Protein AF-A0A0F9B0Y2-F1 (afdb_monomer)

Mean predicted aligned error: 13.32 Å

Foldseek 3Di:
DLQWDKDFPFFDDPRDFAPDDDDDDNDAQDWDDGPGTIIGTHHFPEEAEPDPPGFHFPDKWFDDDLDFQQKEKEWADPPDPDDIEIAIGGNPVQVVDDHDYDYDYDDDDDNVRRNVVRVVVNVQSVLASQRIWTKTFDDPPDDAQGWYWYQYPVVRDIDTAGFQDWDWDDDVVDTIIITIGGHHPDDPVPVVPPPDDPPVVVVPDDPVVVVVSVVVVVVVVVPD

pLDDT: mean 75.12, std 16.14, range [34.47, 92.44]

Sequence (224 aa):
NNNFTYKATAVAGDQKSGASEPTFPTVAGNTVVDDQVTWTAVAPEYEYSLASGEHTFFSKVNKKRVVMPNYVTIRTDPNADGTQYIGVAEDTDFSNLLHKRYMDYAVITSQEEADYLARAVLQNFKRFSSPGGGVVPMHPAQEVHDWVKITDARQDDIRLGSVGQIRRRWKAGSWKMEIGFGASQVNPYWTYALLAPPASLLAPLSPRVRAQVEAEEELFRGIR

Nearest PDB structures (foldseek):
  6j0m-assembly1_C  TM=6.009E-01  e=3.796E-05  Photorhabdus asymbiotica
  7aef-assembly1_q  TM=5.471E-01  e=5.329E-05  Algoriphagus machipongonensis
  7b5h-assembly1_AJ  TM=5.356E-01  e=8.866E-05  Nostoc sp. PCC 7120 = FACHB-418
  6rbk-assembly1_C  TM=6.169E-01  e=7.732E-03  Serratia entomophila
  8v3w-assembly1_b  TM=5.061E-01  e=1.524E-02  Clostridioides difficile

Organism: NCBI:txid412755

Solvent-accessible surface area (backbone atoms only — not comparable to full-atom values): 13139 Å² total; per-residue (Å²): 134,80,79,55,51,73,42,79,76,46,71,41,92,91,62,42,68,47,98,60,89,63,84,73,59,83,46,67,72,38,67,38,73,26,75,34,29,30,34,30,25,36,63,53,82,42,71,34,25,75,54,90,95,50,54,46,60,82,45,78,45,83,39,83,65,85,88,52,64,38,30,27,38,27,29,38,50,90,85,57,91,72,88,82,34,71,7,65,29,70,46,71,96,48,65,91,48,85,78,35,74,42,75,53,70,44,95,67,91,43,56,68,57,21,34,49,50,11,43,49,55,42,51,48,49,59,38,58,51,33,57,25,35,34,35,28,56,69,59,90,87,71,56,73,62,44,39,36,35,39,43,39,77,91,72,78,45,76,48,76,40,37,25,17,41,78,47,81,46,80,52,95,98,42,62,35,23,37,40,32,22,25,58,42,96,68,68,70,88,64,61,76,72,74,67,76,70,62,83,84,66,59,78,80,55,55,74,69,61,52,57,52,52,54,54,50,51,53,56,59,66,68,72,116

Secondary structure (DSSP, 8-state):
--S-EEEEEEE-TT----SS-----SSTT-EEEETTEEEEEE--SEEEESSTTS---SEEEE---SSS--EEEEEE-TT-SS---EEEEE-GGGTTS---EEEEEE--S-HHHHHHHHHHHHHHHHHHT--EEEEEE--TT--SS-EEEEEETTTTEEEEEEEEEEEEEEETTEEEEEEEES--SS-GGGGGGSS---GGGSTTS-HHHHHHHHHHHHHHHT--

Radius of gyration: 20.51 Å; Cα contacts (8 Å, |Δi|>4): 394; chains: 1; bounding box: 48×40×53 Å

Structure (mmCIF, N/CA/C/O backbone):
data_AF-A0A0F9B0Y2-F1
#
_entry.id   AF-A0A0F9B0Y2-F1
#
loop_
_atom_site.group_PDB
_atom_site.id
_atom_site.type_symbol
_atom_site.label_atom_id
_atom_site.label_alt_id
_atom_site.label_comp_id
_atom_site.label_asym_id
_atom_site.label_entity_id
_atom_site.label_seq_id
_atom_site.pdbx_PDB_ins_code
_atom_site.Cartn_x
_atom_site.Cartn_y
_atom_site.Cartn_z
_atom_site.occupancy
_atom_site.B_iso_or_equiv
_atom_site.auth_seq_id
_atom_site.auth_comp_id
_atom_site.auth_asym_id
_atom_site.auth_atom_id
_atom_site.pdbx_PDB_model_num
ATOM 1 N N . ASN A 1 1 ? 0.686 -14.626 -0.331 1.00 55.84 1 ASN A N 1
ATOM 2 C CA . ASN A 1 1 ? 0.143 -13.545 -1.182 1.00 55.84 1 ASN A CA 1
ATOM 3 C C . ASN A 1 1 ? 0.261 -13.998 -2.631 1.00 55.84 1 ASN A C 1
ATOM 5 O O . ASN A 1 1 ? 1.375 -14.269 -3.057 1.00 55.84 1 ASN A O 1
ATOM 9 N N . ASN A 1 2 ? -0.856 -14.129 -3.353 1.00 67.56 2 ASN A N 1
ATOM 10 C CA . ASN A 1 2 ? -0.907 -14.680 -4.719 1.00 67.56 2 ASN A CA 1
ATOM 11 C C . ASN A 1 2 ? -0.622 -13.628 -5.811 1.00 67.56 2 ASN A C 1
ATOM 13 O O . ASN A 1 2 ? -0.936 -13.854 -6.970 1.00 67.56 2 ASN A O 1
ATOM 17 N N . ASN A 1 3 ? -0.034 -12.481 -5.451 1.00 75.00 3 ASN A N 1
ATOM 18 C CA . ASN A 1 3 ? 0.264 -11.345 -6.336 1.00 75.00 3 ASN A CA 1
ATOM 19 C C . ASN A 1 3 ? -0.963 -10.609 -6.914 1.00 75.00 3 ASN A C 1
ATOM 21 O O . ASN A 1 3 ? -0.810 -9.824 -7.846 1.00 75.00 3 ASN A O 1
ATOM 25 N N . PHE A 1 4 ? -2.147 -10.808 -6.333 1.00 75.88 4 PHE A N 1
ATOM 26 C CA . PHE A 1 4 ? -3.377 -10.090 -6.680 1.00 75.88 4 PHE A CA 1
ATOM 27 C C . PHE A 1 4 ? -3.760 -9.099 -5.579 1.00 75.88 4 PHE A C 1
ATOM 29 O O . PHE A 1 4 ? -3.459 -9.312 -4.400 1.00 75.88 4 PHE A O 1
ATOM 36 N N . THR A 1 5 ? -4.441 -8.024 -5.964 1.00 75.50 5 THR A N 1
ATOM 37 C CA . THR A 1 5 ? -5.265 -7.229 -5.046 1.00 75.50 5 THR A CA 1
ATOM 38 C C . THR A 1 5 ? -6.684 -7.780 -5.055 1.00 75.50 5 THR A C 1
ATOM 40 O O . THR A 1 5 ? -7.101 -8.428 -6.011 1.00 75.50 5 THR A O 1
ATOM 43 N N . TYR A 1 6 ? -7.438 -7.556 -3.981 1.00 75.94 6 TYR A N 1
ATOM 44 C CA . TYR A 1 6 ? -8.821 -8.016 -3.893 1.00 75.94 6 TYR A CA 1
ATOM 45 C C . TYR A 1 6 ? -9.735 -6.824 -3.670 1.00 75.94 6 TYR A C 1
ATOM 47 O O . TYR A 1 6 ? -9.496 -5.996 -2.791 1.00 75.94 6 TYR A O 1
ATOM 55 N N . LYS A 1 7 ? -10.774 -6.734 -4.496 1.00 76.69 7 LYS A N 1
ATOM 56 C CA . LYS A 1 7 ? -11.804 -5.704 -4.406 1.00 76.69 7 LYS A CA 1
ATOM 57 C C . LYS A 1 7 ? -13.084 -6.342 -3.891 1.00 76.69 7 LYS A C 1
ATOM 59 O O . LYS A 1 7 ? -13.533 -7.330 -4.467 1.00 76.69 7 LYS A O 1
ATOM 64 N N . ALA A 1 8 ? -13.679 -5.770 -2.849 1.00 80.56 8 ALA A N 1
ATOM 65 C CA . ALA A 1 8 ? -15.038 -6.119 -2.458 1.00 80.56 8 ALA A CA 1
ATOM 66 C C . ALA A 1 8 ? -15.991 -5.656 -3.571 1.00 80.56 8 ALA A C 1
ATOM 68 O O . ALA A 1 8 ? -16.055 -4.465 -3.887 1.00 80.56 8 ALA A O 1
ATOM 69 N N . THR A 1 9 ? -16.665 -6.599 -4.223 1.00 83.19 9 THR A N 1
ATOM 70 C CA . THR A 1 9 ? -17.548 -6.340 -5.371 1.00 83.19 9 THR A CA 1
ATOM 71 C C . THR A 1 9 ? -19.020 -6.485 -5.036 1.00 83.19 9 THR A C 1
ATOM 73 O O . THR A 1 9 ? -19.846 -5.856 -5.692 1.00 83.19 9 THR A O 1
ATOM 76 N N . ALA A 1 10 ? -19.351 -7.245 -3.996 1.00 77.38 10 ALA A N 1
ATOM 77 C CA . ALA A 1 10 ? -20.695 -7.295 -3.452 1.00 77.38 10 ALA A CA 1
ATOM 78 C C . ALA A 1 10 ? -20.639 -7.429 -1.936 1.00 77.38 10 ALA A C 1
ATOM 80 O O . ALA A 1 10 ? -19.718 -8.037 -1.389 1.00 77.38 10 ALA A O 1
ATOM 81 N N . VAL A 1 11 ? -21.636 -6.854 -1.274 1.00 78.69 11 VAL A N 1
ATOM 82 C CA . VAL A 1 11 ? -21.791 -6.933 0.172 1.00 78.69 11 VAL A CA 1
ATOM 83 C C . VAL A 1 11 ? -23.269 -7.142 0.484 1.00 78.69 11 VAL A C 1
ATOM 85 O O . VAL A 1 11 ? -24.123 -6.490 -0.118 1.00 78.69 11 VAL A O 1
ATOM 88 N N . ALA A 1 12 ? -23.569 -8.055 1.400 1.00 71.88 12 ALA A N 1
ATOM 89 C CA . ALA A 1 12 ? -24.911 -8.299 1.920 1.00 71.88 12 ALA A CA 1
ATOM 90 C C . ALA A 1 12 ? -24.948 -8.095 3.447 1.00 71.88 12 ALA A C 1
ATOM 92 O O . ALA A 1 12 ? -23.906 -7.994 4.088 1.00 71.88 12 ALA A O 1
ATOM 93 N N . GLY A 1 13 ? -26.149 -8.031 4.029 1.00 69.56 13 GLY A N 1
ATOM 94 C CA . GLY A 1 13 ? -26.339 -8.050 5.485 1.00 69.56 13 GLY A CA 1
ATOM 95 C C . GLY A 1 13 ? -25.550 -6.981 6.252 1.00 69.56 13 GLY A C 1
ATOM 96 O O . GLY A 1 13 ? -25.551 -5.807 5.880 1.00 69.56 13 GLY A O 1
ATOM 97 N N . ASP A 1 14 ? -24.875 -7.419 7.311 1.00 71.00 14 ASP A N 1
ATOM 98 C CA . ASP A 1 14 ? -24.106 -6.602 8.257 1.00 71.00 14 ASP A CA 1
ATOM 99 C C . ASP A 1 14 ? -22.714 -6.216 7.730 1.00 71.00 14 ASP A C 1
ATOM 101 O O . ASP A 1 14 ? -21.946 -5.558 8.431 1.00 71.00 14 ASP A O 1
ATOM 105 N N . GLN A 1 15 ? -22.396 -6.582 6.482 1.00 75.69 15 GLN A N 1
ATOM 106 C CA . GLN A 1 15 ? -21.191 -6.168 5.762 1.00 75.69 15 GLN A CA 1
ATOM 107 C C . GLN A 1 15 ? -19.883 -6.681 6.374 1.00 75.69 15 GLN A C 1
ATOM 109 O O . GLN A 1 15 ? -18.850 -6.006 6.321 1.00 75.69 15 GLN A O 1
ATOM 114 N N . LYS A 1 16 ? -19.918 -7.887 6.951 1.00 75.56 16 LYS A N 1
ATOM 115 C CA . LYS A 1 16 ? -18.774 -8.494 7.642 1.00 75.56 16 LYS A CA 1
ATOM 116 C C . LYS A 1 16 ? -18.136 -9.613 6.813 1.00 75.56 16 LYS A C 1
ATOM 118 O O . LYS A 1 16 ? -18.815 -10.366 6.118 1.00 75.56 16 LYS A O 1
ATOM 123 N N . SER A 1 17 ? -16.807 -9.679 6.883 1.00 79.19 17 SER A N 1
ATOM 124 C CA . SER A 1 17 ? -16.032 -10.852 6.472 1.00 79.19 17 SER A CA 1
ATOM 125 C C . SER A 1 17 ? -16.186 -11.962 7.509 1.00 79.19 17 SER A C 1
ATOM 127 O O . SER A 1 17 ? -16.415 -11.681 8.691 1.00 79.19 17 SER A O 1
ATOM 129 N N . GLY A 1 18 ? -15.985 -13.209 7.094 1.00 77.88 18 GLY A N 1
ATOM 130 C CA . GLY A 1 18 ? -16.020 -14.352 7.990 1.00 77.88 18 GLY A CA 1
ATOM 131 C C . GLY A 1 18 ? -14.923 -14.302 9.055 1.00 77.88 18 GLY A C 1
ATOM 132 O O . GLY A 1 18 ? -13.912 -13.608 8.940 1.00 77.88 18 GLY A O 1
ATOM 133 N N . ALA A 1 19 ? -15.108 -15.088 10.118 1.00 78.94 19 ALA A N 1
ATOM 134 C CA . ALA A 1 19 ? -14.112 -15.235 11.183 1.00 78.94 19 ALA A CA 1
ATOM 135 C C . ALA A 1 19 ? -12.863 -16.029 10.744 1.00 78.94 19 ALA A C 1
ATOM 137 O O . ALA A 1 19 ? -11.876 -16.084 11.473 1.00 78.94 19 ALA A O 1
ATOM 138 N N . SER A 1 20 ? -12.916 -16.692 9.586 1.00 82.00 20 SER A N 1
ATOM 139 C CA . SER A 1 20 ? -11.827 -17.491 9.020 1.00 82.00 20 SER A CA 1
ATOM 140 C C . SER A 1 20 ? -11.470 -16.968 7.640 1.00 82.00 20 SER A C 1
ATOM 142 O O . SER A 1 20 ? -12.359 -16.698 6.840 1.00 82.00 20 SER A O 1
ATOM 144 N N . GLU A 1 21 ? -10.171 -16.858 7.365 1.00 79.88 21 GLU A N 1
ATOM 145 C CA . GLU A 1 21 ? -9.683 -16.357 6.084 1.00 79.88 21 GLU A CA 1
ATOM 146 C C . GLU A 1 21 ? -10.126 -17.285 4.934 1.00 79.88 21 GLU A C 1
ATOM 148 O O . GLU A 1 21 ? -9.885 -18.499 4.994 1.00 79.88 21 GLU A O 1
ATOM 153 N N . PRO A 1 22 ? -10.782 -16.754 3.887 1.00 84.81 22 PRO A N 1
ATOM 154 C CA . PRO A 1 22 ? -11.226 -17.550 2.753 1.00 84.81 22 PRO A CA 1
ATOM 155 C C . PRO A 1 22 ? -10.037 -17.984 1.884 1.00 84.81 22 PRO A C 1
ATOM 157 O O . PRO A 1 22 ? -8.978 -17.355 1.853 1.00 84.81 22 PRO A O 1
ATOM 160 N N . THR A 1 23 ? -10.219 -19.042 1.089 1.00 88.12 23 THR A N 1
ATOM 161 C CA . THR A 1 23 ? -9.221 -19.394 0.067 1.00 88.12 23 THR A CA 1
ATOM 162 C C . THR A 1 23 ? -9.302 -18.398 -1.084 1.00 88.12 23 THR A C 1
ATOM 164 O O . THR A 1 23 ? -10.195 -18.475 -1.928 1.00 88.12 23 THR A O 1
ATOM 167 N N . PHE A 1 24 ? -8.368 -17.451 -1.118 1.00 84.56 24 PHE A N 1
ATOM 168 C CA . PHE A 1 24 ? -8.363 -16.419 -2.144 1.00 84.56 24 PHE A CA 1
ATOM 169 C C . PHE A 1 24 ? -8.037 -16.975 -3.544 1.00 84.56 24 PHE A C 1
ATOM 171 O O . PHE A 1 24 ? -7.080 -17.746 -3.690 1.00 84.56 24 PHE A O 1
ATOM 178 N N . PRO A 1 25 ? -8.777 -16.559 -4.592 1.00 85.50 25 PRO A N 1
ATOM 179 C CA . PRO A 1 25 ? -8.527 -17.006 -5.954 1.00 85.50 25 PRO A CA 1
ATOM 180 C C . PRO A 1 25 ? -7.123 -16.643 -6.450 1.00 85.50 25 PRO A C 1
ATOM 182 O O . PRO A 1 25 ? -6.586 -15.582 -6.143 1.00 85.50 25 PRO A O 1
ATOM 185 N N . THR A 1 26 ? -6.542 -17.516 -7.270 1.00 84.81 26 THR A N 1
ATOM 186 C CA . THR A 1 26 ? -5.222 -17.329 -7.905 1.00 84.81 26 THR A CA 1
ATOM 187 C C . THR A 1 26 ? -5.313 -16.847 -9.355 1.00 84.81 26 THR A C 1
ATOM 189 O O . THR A 1 26 ? -4.296 -16.740 -10.034 1.00 84.81 26 THR A O 1
ATOM 192 N N . VAL A 1 27 ? -6.524 -16.578 -9.846 1.00 83.81 27 VAL A N 1
ATOM 193 C CA . VAL A 1 27 ? -6.794 -16.140 -11.219 1.00 83.81 27 VAL A CA 1
ATOM 194 C C . VAL A 1 27 ? -7.581 -14.836 -11.160 1.00 83.81 27 VAL A C 1
ATOM 196 O O . VAL A 1 27 ? -8.587 -14.755 -10.454 1.00 83.81 27 VAL A O 1
ATOM 199 N N . ALA A 1 28 ? -7.129 -13.816 -11.894 1.00 84.19 28 ALA A N 1
ATOM 200 C CA . ALA A 1 28 ? -7.830 -12.537 -11.979 1.00 84.19 28 ALA A CA 1
ATOM 201 C C . ALA A 1 28 ? -9.255 -12.702 -12.522 1.00 84.19 28 ALA A C 1
ATOM 203 O O . ALA A 1 28 ? -9.505 -13.498 -13.423 1.00 84.19 28 ALA A O 1
ATOM 204 N N . GLY A 1 29 ? -10.183 -11.925 -11.967 1.00 83.75 29 GLY A N 1
ATOM 205 C CA . GLY A 1 29 ? -11.608 -11.977 -12.286 1.00 83.75 29 GLY A CA 1
ATOM 206 C C . GLY A 1 29 ? -12.390 -13.022 -11.488 1.00 83.75 29 GLY A C 1
ATOM 207 O O . GLY A 1 29 ? -13.603 -12.879 -11.353 1.00 83.75 29 GLY A O 1
ATOM 208 N N . ASN A 1 30 ? -11.727 -14.018 -10.891 1.00 88.69 30 ASN A N 1
ATOM 209 C CA . ASN A 1 30 ? -12.412 -14.974 -10.025 1.00 88.69 30 ASN A CA 1
ATOM 210 C C . ASN A 1 30 ? -12.833 -14.321 -8.710 1.00 88.69 30 ASN A C 1
ATOM 212 O O . ASN A 1 30 ? -12.170 -13.415 -8.193 1.00 88.69 30 ASN A O 1
ATOM 216 N N . THR A 1 31 ? -13.929 -14.826 -8.152 1.00 89.81 31 THR A N 1
ATOM 217 C CA . THR A 1 31 ? -14.513 -14.316 -6.915 1.00 89.81 31 THR A CA 1
ATOM 218 C C . THR A 1 31 ? -14.462 -15.336 -5.790 1.00 89.81 31 THR A C 1
ATOM 220 O O . THR A 1 31 ? -14.521 -16.538 -6.038 1.00 89.81 31 THR A O 1
ATOM 223 N N . VAL A 1 32 ? -14.416 -14.860 -4.551 1.00 90.62 32 VAL A N 1
ATOM 224 C CA . VAL A 1 32 ? -14.626 -15.672 -3.352 1.00 90.62 32 VAL A CA 1
ATOM 225 C C . VAL A 1 32 ? -15.616 -14.975 -2.432 1.00 90.62 32 VAL A C 1
ATOM 227 O O . VAL A 1 32 ? -15.551 -13.760 -2.255 1.00 90.62 32 VAL A O 1
ATOM 230 N N . VAL A 1 33 ? -16.551 -15.745 -1.884 1.00 87.69 33 VAL A N 1
ATOM 231 C CA . VAL A 1 33 ? -17.485 -15.265 -0.866 1.00 87.69 33 VAL A CA 1
ATOM 232 C C . VAL A 1 33 ? -16.865 -15.528 0.497 1.00 87.69 33 VAL A C 1
ATOM 234 O O . VAL A 1 33 ? -16.480 -16.654 0.807 1.00 87.69 33 VAL A O 1
ATOM 237 N N . ASP A 1 34 ? -16.757 -14.470 1.281 1.00 84.62 34 ASP A N 1
ATOM 238 C CA . ASP A 1 34 ? -16.223 -14.440 2.631 1.00 84.62 34 ASP A CA 1
ATOM 239 C C . ASP A 1 34 ? -17.326 -13.945 3.56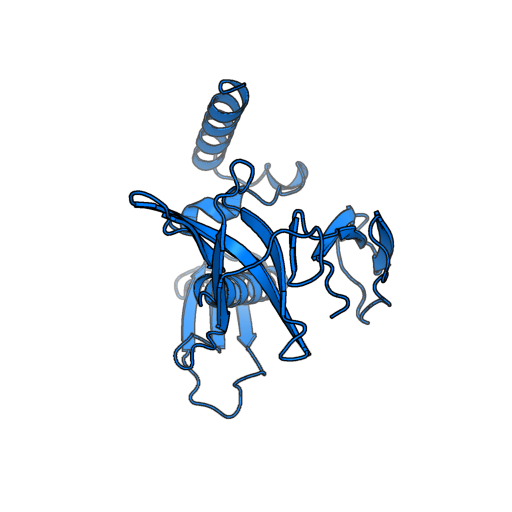4 1.00 84.62 34 ASP A C 1
ATOM 241 O O . ASP A 1 34 ? -17.486 -12.743 3.785 1.00 84.62 34 ASP A O 1
ATOM 245 N N . ASP A 1 35 ? -18.146 -14.893 4.017 1.00 87.06 35 ASP A N 1
ATOM 246 C CA . ASP A 1 35 ? -19.421 -14.644 4.693 1.00 87.06 35 ASP A CA 1
ATOM 247 C C . ASP A 1 35 ? -20.357 -13.759 3.852 1.00 87.06 35 ASP A C 1
ATOM 249 O O . ASP A 1 35 ? -20.990 -14.241 2.908 1.00 87.06 35 ASP A O 1
ATOM 253 N N . GLN A 1 36 ? -20.421 -12.461 4.144 1.00 83.88 36 GLN A N 1
ATOM 254 C CA . GLN A 1 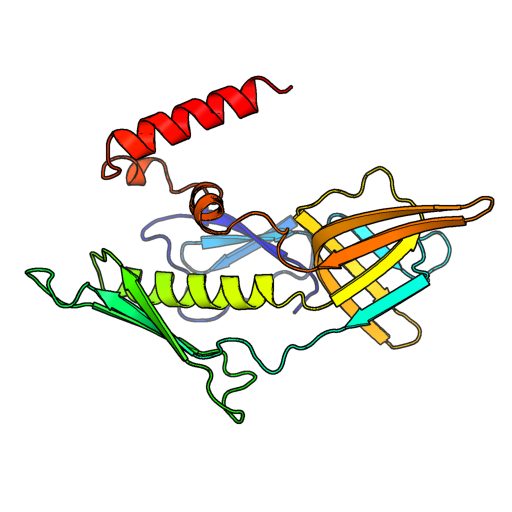36 ? -21.321 -11.525 3.478 1.00 83.88 36 GLN A CA 1
ATOM 255 C C . GLN A 1 36 ? -20.625 -10.639 2.441 1.00 83.88 36 GLN A C 1
ATOM 257 O O . GLN A 1 36 ? -21.294 -9.877 1.737 1.00 83.88 36 GLN A O 1
ATOM 262 N N . VAL A 1 37 ? -19.297 -10.723 2.332 1.00 83.31 37 VAL A N 1
ATOM 263 C CA . VAL A 1 37 ? -18.499 -9.945 1.380 1.00 83.31 37 VAL A CA 1
ATOM 264 C C . VAL A 1 37 ? -18.050 -10.848 0.238 1.00 83.3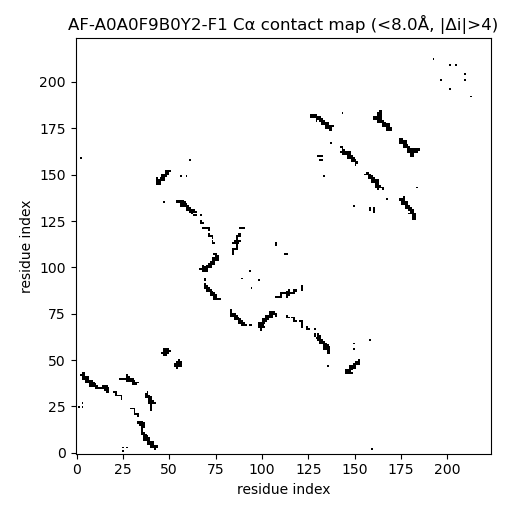1 37 VAL A C 1
ATOM 266 O O . VAL A 1 37 ? -17.439 -11.890 0.444 1.00 83.31 37 VAL A O 1
ATOM 269 N N . THR A 1 38 ? -18.322 -10.441 -0.999 1.00 85.19 38 THR A N 1
ATOM 270 C CA . THR A 1 38 ? -17.742 -11.077 -2.185 1.00 85.19 38 THR A CA 1
ATOM 271 C C . THR A 1 38 ? -16.509 -10.303 -2.620 1.00 85.19 38 THR A C 1
ATOM 273 O O . THR A 1 38 ? -16.588 -9.118 -2.943 1.00 85.19 38 THR A O 1
ATOM 276 N N . TRP A 1 39 ? -15.372 -10.986 -2.655 1.00 83.69 39 TRP A N 1
ATOM 277 C CA . TRP A 1 39 ? -14.094 -10.463 -3.116 1.00 83.69 39 TRP A CA 1
ATOM 278 C C . TRP A 1 39 ? -13.830 -10.906 -4.547 1.00 83.69 39 TRP A C 1
ATOM 280 O O . TRP A 1 39 ? -13.989 -12.080 -4.861 1.00 83.69 39 TRP A O 1
ATOM 290 N N . THR A 1 40 ? -13.356 -10.006 -5.400 1.00 84.25 40 THR A N 1
ATOM 291 C CA . THR A 1 40 ? -12.860 -10.325 -6.745 1.00 84.25 40 THR A CA 1
ATOM 292 C C . THR A 1 40 ? -11.352 -10.126 -6.794 1.00 84.25 40 THR A C 1
ATOM 294 O O . THR A 1 40 ? -10.857 -9.087 -6.356 1.00 84.25 40 THR A O 1
ATOM 297 N N . ALA A 1 41 ? -10.627 -11.104 -7.338 1.00 81.81 41 ALA A N 1
ATOM 298 C CA . ALA A 1 41 ? -9.195 -10.995 -7.596 1.00 81.81 41 ALA A CA 1
ATOM 299 C C . ALA A 1 41 ? -8.931 -10.018 -8.751 1.00 81.81 41 ALA A C 1
ATOM 301 O O . ALA A 1 41 ? -9.465 -10.177 -9.850 1.00 81.81 41 ALA A O 1
ATOM 302 N N . VAL A 1 42 ? -8.089 -9.019 -8.511 1.00 79.88 42 VAL A N 1
ATOM 303 C CA . VAL A 1 42 ? -7.728 -7.956 -9.451 1.00 79.88 42 VAL A CA 1
ATOM 304 C C . VAL A 1 42 ? -6.240 -8.075 -9.773 1.00 79.88 42 VAL A C 1
ATOM 306 O O . VAL A 1 42 ? -5.391 -8.098 -8.877 1.00 79.88 42 VAL A O 1
ATOM 309 N N . ALA A 1 43 ? -5.932 -8.227 -11.064 1.00 82.25 43 ALA A N 1
ATOM 310 C CA . ALA A 1 43 ? -4.559 -8.231 -11.561 1.00 82.25 43 ALA A CA 1
ATOM 311 C C . ALA A 1 43 ? -3.931 -6.835 -11.421 1.00 82.25 43 ALA A C 1
ATOM 313 O O . ALA A 1 43 ? -4.664 -5.847 -11.463 1.00 82.25 43 ALA A O 1
ATOM 314 N N . PRO A 1 44 ? -2.596 -6.736 -11.293 1.00 82.75 44 PRO A N 1
ATOM 315 C CA . PRO A 1 44 ? -1.919 -5.453 -11.448 1.00 82.75 44 PRO A CA 1
ATOM 316 C C . PRO A 1 44 ? -2.222 -4.842 -12.816 1.00 82.75 44 PRO A C 1
ATOM 318 O O . PRO A 1 44 ? -2.287 -5.562 -13.814 1.00 82.75 44 PRO A O 1
ATOM 321 N N . GLU A 1 45 ? -2.373 -3.519 -12.867 1.00 85.44 45 GLU A N 1
ATOM 322 C CA . GLU A 1 45 ? -2.607 -2.794 -14.118 1.00 85.44 45 GLU A CA 1
ATOM 323 C C . GLU A 1 45 ? -1.399 -2.915 -15.051 1.00 85.44 45 GLU A C 1
ATOM 325 O O . GLU A 1 45 ? -1.550 -2.889 -16.273 1.00 85.44 45 GLU A O 1
ATOM 330 N N . TYR A 1 46 ? -0.196 -3.079 -14.486 1.00 88.31 46 TYR A N 1
ATOM 331 C CA . TYR A 1 46 ? 1.014 -3.287 -15.268 1.00 88.31 46 TYR A CA 1
ATOM 332 C C . TYR A 1 46 ? 2.081 -4.124 -14.546 1.00 88.31 46 TYR A C 1
ATOM 334 O O . TYR A 1 46 ? 2.259 -4.030 -13.326 1.00 88.31 46 TYR A O 1
ATOM 342 N N . GLU A 1 47 ? 2.843 -4.904 -15.319 1.00 89.75 47 GLU A N 1
ATOM 343 C CA . GLU A 1 47 ? 4.004 -5.661 -14.848 1.00 89.75 47 GLU A CA 1
ATOM 344 C C . GLU A 1 47 ? 5.281 -5.239 -15.589 1.00 89.75 47 GLU A C 1
ATOM 346 O O . GLU A 1 47 ? 5.368 -5.310 -16.810 1.00 89.75 47 GLU A O 1
ATOM 351 N N . TYR A 1 48 ? 6.301 -4.833 -14.832 1.00 90.19 48 TYR A N 1
ATOM 352 C CA . TYR A 1 48 ? 7.661 -4.641 -15.330 1.00 90.19 48 TYR A CA 1
ATOM 353 C C . TYR A 1 48 ? 8.475 -5.916 -15.104 1.00 90.19 48 TYR A C 1
ATOM 355 O O . TYR A 1 48 ? 8.587 -6.391 -13.971 1.00 90.19 48 TYR A O 1
ATOM 363 N N . SER A 1 49 ? 9.090 -6.448 -16.160 1.00 90.44 49 SER A N 1
ATOM 364 C CA . SER A 1 49 ? 9.816 -7.723 -16.126 1.00 90.44 49 SER A CA 1
ATOM 365 C C . SER A 1 49 ? 11.076 -7.681 -16.987 1.00 90.44 49 SER A C 1
ATOM 367 O O . SER A 1 49 ? 11.165 -6.933 -17.954 1.00 90.44 49 SER A O 1
ATOM 369 N N . LEU A 1 50 ? 12.072 -8.498 -16.637 1.00 87.25 50 LEU A N 1
ATOM 370 C CA . LEU A 1 50 ? 13.290 -8.685 -17.440 1.00 87.25 50 LEU A CA 1
ATOM 371 C C . LEU A 1 50 ? 13.118 -9.716 -18.566 1.00 87.25 50 LEU A C 1
ATOM 373 O O . LEU A 1 50 ? 14.086 -10.022 -19.262 1.00 87.25 50 LEU A O 1
ATOM 377 N N . ALA A 1 51 ? 11.917 -10.277 -18.722 1.00 84.12 51 ALA A N 1
ATOM 378 C CA . ALA A 1 51 ? 11.606 -11.192 -19.808 1.00 84.12 51 ALA A CA 1
ATOM 379 C C . ALA A 1 51 ? 11.708 -10.498 -21.179 1.00 84.12 51 ALA A C 1
ATOM 381 O O . ALA A 1 51 ? 11.513 -9.289 -21.318 1.00 84.12 51 ALA A O 1
ATOM 382 N N . SER A 1 52 ? 12.038 -11.279 -22.209 1.00 75.88 52 SER A N 1
ATOM 383 C CA . SER A 1 52 ? 12.113 -10.771 -23.579 1.00 75.88 52 SER A CA 1
ATOM 384 C C . SER A 1 52 ? 10.732 -10.313 -24.054 1.00 75.88 52 SER A C 1
ATOM 386 O O . SER A 1 52 ? 9.761 -11.043 -23.887 1.00 75.88 52 SER A O 1
ATOM 388 N N . GLY A 1 53 ? 10.655 -9.120 -24.649 1.00 76.81 53 GLY A N 1
ATOM 389 C CA . GLY A 1 53 ? 9.399 -8.527 -25.123 1.00 76.81 53 GLY A CA 1
ATOM 390 C C . GLY A 1 53 ? 8.638 -7.701 -24.081 1.00 76.81 53 GLY A C 1
ATOM 391 O O . GLY A 1 53 ? 7.699 -7.008 -24.457 1.00 76.81 53 GLY A O 1
ATOM 392 N N . GLU A 1 54 ? 9.068 -7.704 -22.817 1.00 80.56 54 GLU A N 1
ATOM 393 C CA . GLU A 1 54 ? 8.439 -6.931 -21.741 1.00 80.56 54 GLU A CA 1
ATOM 394 C C . GLU A 1 54 ? 9.110 -5.568 -21.518 1.00 80.56 54 GLU A C 1
ATOM 396 O O . GLU A 1 54 ? 10.262 -5.326 -21.908 1.00 80.56 54 GLU A O 1
ATOM 401 N N . HIS A 1 55 ? 8.412 -4.659 -20.830 1.00 82.12 55 HIS A N 1
ATOM 402 C CA . HIS A 1 55 ? 9.049 -3.444 -20.329 1.00 82.12 55 HIS A CA 1
ATOM 403 C C . HIS A 1 55 ? 10.008 -3.794 -19.191 1.00 82.12 55 HIS A C 1
ATOM 405 O O . HIS A 1 55 ? 9.619 -4.041 -18.046 1.00 82.12 55 HIS A O 1
ATOM 411 N N . THR A 1 56 ? 11.294 -3.767 -19.527 1.00 87.25 56 THR A N 1
ATOM 412 C CA . THR A 1 56 ? 12.377 -3.941 -18.559 1.00 87.25 56 THR A CA 1
ATOM 413 C C . THR A 1 56 ? 12.392 -2.823 -17.521 1.00 87.25 56 THR A C 1
ATOM 415 O O . THR A 1 56 ? 11.800 -1.764 -17.704 1.00 87.25 56 THR A O 1
ATOM 418 N N . PHE A 1 57 ? 13.093 -3.039 -16.411 1.00 86.38 57 PHE A N 1
ATOM 419 C CA . PHE A 1 57 ? 13.390 -2.005 -15.423 1.00 86.38 57 PHE A CA 1
ATOM 420 C C . PHE A 1 57 ? 14.905 -1.908 -15.230 1.00 86.38 57 PHE A C 1
ATOM 422 O O . PHE A 1 57 ? 15.632 -2.897 -15.308 1.00 86.38 57 PHE A O 1
ATOM 429 N N . PHE A 1 58 ? 15.397 -0.701 -14.972 1.00 85.69 58 PHE A N 1
ATOM 430 C CA . PHE A 1 58 ? 16.822 -0.434 -14.780 1.00 85.69 58 PHE A CA 1
ATOM 431 C C . PHE A 1 58 ? 17.269 -0.727 -13.351 1.00 85.69 58 PHE A C 1
ATOM 433 O O . PHE A 1 58 ? 18.380 -1.202 -13.126 1.00 85.69 58 PHE A O 1
ATOM 440 N N . SER A 1 59 ? 16.409 -0.447 -12.373 1.00 87.00 59 SER A N 1
ATOM 441 C CA . SER A 1 59 ? 16.669 -0.786 -10.979 1.00 87.00 59 SER A CA 1
ATOM 442 C C . SER A 1 59 ? 15.378 -0.948 -10.193 1.00 87.00 59 SER A C 1
ATOM 444 O O . SER A 1 59 ? 14.348 -0.356 -10.516 1.00 87.00 59 SER A O 1
ATOM 446 N N . LYS A 1 60 ? 15.464 -1.753 -9.137 1.00 89.44 60 LYS A N 1
ATOM 447 C CA . LYS A 1 60 ? 14.411 -1.989 -8.156 1.00 89.44 60 LYS A CA 1
ATOM 448 C C . LYS A 1 60 ? 14.946 -1.595 -6.787 1.00 89.44 60 LYS A C 1
ATOM 450 O O . LYS A 1 60 ? 16.112 -1.830 -6.477 1.00 89.44 60 LYS A O 1
ATOM 455 N N . VAL A 1 61 ? 14.096 -0.988 -5.971 1.00 85.62 61 VAL A N 1
ATOM 456 C CA . VAL A 1 61 ? 14.427 -0.584 -4.608 1.00 85.62 61 VAL A CA 1
ATOM 457 C C . VAL A 1 61 ? 13.404 -1.187 -3.658 1.00 85.62 61 VAL A C 1
ATOM 459 O O . VAL A 1 61 ? 12.203 -0.969 -3.810 1.00 85.62 61 VAL A O 1
ATOM 462 N N . ASN A 1 62 ? 13.890 -1.904 -2.648 1.00 82.12 62 ASN A N 1
ATOM 463 C CA . ASN A 1 62 ? 13.091 -2.373 -1.524 1.00 82.12 62 ASN A CA 1
ATOM 464 C C . ASN A 1 62 ? 13.425 -1.526 -0.289 1.00 82.12 62 ASN A C 1
ATOM 466 O O . ASN A 1 62 ? 14.597 -1.333 0.035 1.00 82.12 62 ASN A O 1
ATOM 470 N N . LYS A 1 63 ? 12.401 -0.987 0.377 1.00 75.62 63 LYS A N 1
ATOM 471 C CA . LYS A 1 63 ? 12.559 -0.204 1.605 1.00 75.62 63 LYS A CA 1
ATOM 472 C C . LYS A 1 63 ? 11.639 -0.774 2.670 1.00 75.62 63 LYS A C 1
ATOM 474 O O . LYS A 1 63 ? 10.424 -0.773 2.507 1.00 75.62 63 LYS A O 1
ATOM 479 N N . LYS A 1 64 ? 12.224 -1.189 3.792 1.00 73.69 64 LYS A N 1
ATOM 480 C CA . LYS A 1 64 ? 11.498 -1.517 5.021 1.00 73.69 64 LYS A CA 1
ATOM 481 C C . LYS A 1 64 ? 11.891 -0.485 6.073 1.00 73.69 64 LYS A C 1
ATOM 483 O O . LYS A 1 64 ? 13.056 -0.400 6.459 1.00 73.69 64 LYS A O 1
ATOM 488 N N . ARG A 1 65 ? 10.950 0.373 6.473 1.00 70.06 65 ARG A N 1
ATOM 489 C CA . ARG A 1 65 ? 11.227 1.465 7.416 1.00 70.06 65 ARG A CA 1
ATOM 490 C C . ARG A 1 65 ? 11.189 0.930 8.846 1.00 70.06 65 ARG A C 1
ATOM 492 O O . ARG A 1 65 ? 10.159 0.440 9.278 1.00 70.06 65 ARG A O 1
ATOM 499 N N . VAL A 1 66 ? 12.294 1.074 9.580 1.00 66.56 66 VAL A N 1
ATOM 500 C CA . VAL A 1 66 ? 12.391 0.659 10.996 1.00 66.56 66 VAL A CA 1
ATOM 501 C C . VAL A 1 66 ? 11.601 1.595 11.920 1.00 66.56 66 VAL A C 1
ATOM 503 O O . VAL A 1 66 ? 11.039 1.160 12.915 1.00 66.56 66 VAL A O 1
ATOM 506 N N . VAL A 1 67 ? 11.529 2.890 11.587 1.00 69.75 67 VAL A N 1
ATOM 507 C CA . VAL A 1 67 ? 10.837 3.908 12.396 1.00 69.75 67 VAL A CA 1
ATOM 508 C C . VAL A 1 67 ? 9.504 4.275 11.741 1.00 69.75 67 VAL A C 1
ATOM 510 O O . VAL A 1 67 ? 9.392 5.276 11.031 1.00 69.75 67 VAL A O 1
ATOM 513 N N . MET A 1 68 ? 8.491 3.450 11.977 1.00 75.81 68 MET A N 1
ATOM 514 C CA . MET A 1 68 ? 7.083 3.698 11.653 1.00 75.81 68 MET A CA 1
ATOM 515 C C . MET A 1 68 ? 6.257 3.372 12.902 1.00 75.81 68 MET A C 1
ATOM 517 O O . MET A 1 68 ? 6.640 2.445 13.614 1.00 75.81 68 MET A O 1
ATOM 521 N N . PRO A 1 69 ? 5.170 4.106 13.209 1.00 79.00 69 PRO A N 1
ATOM 522 C CA . PRO A 1 69 ? 4.250 3.659 14.242 1.00 79.00 69 PRO A CA 1
ATOM 523 C C . PRO A 1 69 ? 3.749 2.246 13.932 1.00 79.00 69 PRO A C 1
ATOM 525 O O . PRO A 1 69 ? 3.111 2.028 12.905 1.00 79.00 69 PRO A O 1
ATOM 528 N N . ASN A 1 70 ? 4.096 1.294 14.793 1.00 80.19 70 ASN A N 1
ATOM 529 C CA . ASN A 1 70 ? 3.682 -0.108 14.712 1.00 80.19 70 ASN A CA 1
ATOM 530 C C . ASN A 1 70 ? 2.603 -0.442 15.748 1.00 80.19 70 AS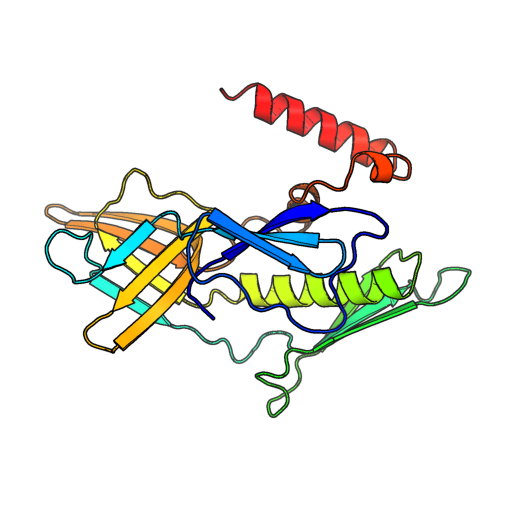N A C 1
ATOM 532 O O . ASN A 1 70 ? 2.130 -1.569 15.779 1.00 80.19 70 ASN A O 1
ATOM 536 N N . TYR A 1 71 ? 2.204 0.532 16.570 1.00 85.62 71 TYR A N 1
ATOM 537 C CA . TYR A 1 71 ? 1.123 0.404 17.539 1.00 85.62 71 TYR A CA 1
ATOM 538 C C . TYR A 1 71 ? 0.266 1.673 17.519 1.00 85.62 71 TYR A C 1
ATOM 540 O O . TYR A 1 71 ? 0.764 2.766 17.802 1.00 85.62 71 TYR A O 1
ATOM 548 N N . VAL A 1 72 ? -1.007 1.536 17.159 1.00 85.81 72 VAL A N 1
ATOM 549 C CA . VAL A 1 72 ? -1.971 2.635 17.042 1.00 85.81 72 VAL A CA 1
ATOM 550 C C . VAL A 1 72 ? -3.089 2.439 18.057 1.00 85.81 72 VAL A C 1
ATOM 552 O O . VAL A 1 72 ? -3.661 1.355 18.158 1.00 85.81 72 VAL A O 1
ATOM 555 N N . THR A 1 73 ? -3.419 3.502 18.786 1.00 89.88 73 THR A N 1
ATOM 556 C CA . THR A 1 73 ? -4.550 3.536 19.714 1.00 89.88 73 THR A CA 1
ATOM 557 C C . THR A 1 73 ? -5.449 4.717 19.389 1.00 89.88 73 THR A C 1
ATOM 559 O O . THR A 1 73 ? -4.992 5.857 19.364 1.00 89.88 73 THR A O 1
ATOM 562 N N . ILE A 1 74 ? -6.728 4.445 19.169 1.00 87.56 74 ILE A N 1
ATOM 563 C CA . ILE A 1 74 ? -7.750 5.456 18.908 1.00 87.56 74 ILE A CA 1
ATOM 564 C C . ILE A 1 74 ? -8.734 5.443 20.069 1.00 87.56 74 ILE A C 1
ATOM 566 O O . ILE A 1 74 ? -9.208 4.378 20.462 1.00 87.56 74 ILE A O 1
ATOM 570 N N . ARG A 1 75 ? -9.017 6.612 20.646 1.00 89.75 75 ARG A N 1
ATOM 571 C CA . ARG A 1 75 ? -9.922 6.735 21.798 1.00 89.75 75 ARG A CA 1
ATOM 572 C C . ARG A 1 75 ? -10.983 7.790 21.543 1.00 89.75 75 ARG A C 1
ATOM 574 O O . ARG A 1 75 ? -10.751 8.751 20.817 1.00 89.75 75 ARG A O 1
ATOM 581 N N . THR A 1 76 ? -12.127 7.638 22.192 1.00 88.81 76 THR A N 1
ATOM 582 C CA . THR A 1 76 ? -13.069 8.749 22.359 1.00 88.81 76 THR A CA 1
ATOM 583 C C . THR A 1 76 ? -12.402 9.900 23.111 1.00 88.81 76 THR A C 1
ATOM 585 O O . THR A 1 76 ? -11.542 9.658 23.967 1.00 88.81 76 THR A O 1
ATOM 588 N N . ASP A 1 77 ? -12.800 11.138 22.809 1.00 83.62 77 ASP A N 1
ATOM 589 C CA . ASP A 1 77 ? -12.337 12.321 23.544 1.00 83.62 77 ASP A CA 1
ATOM 590 C C . ASP A 1 77 ? -12.555 12.117 25.060 1.00 83.62 77 ASP A C 1
ATOM 592 O O . ASP A 1 77 ? -13.646 11.703 25.468 1.00 83.62 77 ASP A O 1
ATOM 596 N N . PRO A 1 78 ? -11.540 12.360 25.910 1.00 82.56 78 PRO A N 1
ATOM 597 C CA . PRO A 1 78 ? -11.656 12.179 27.355 1.00 82.56 78 PRO A CA 1
ATOM 598 C C . PRO A 1 78 ? -12.720 13.074 28.002 1.00 82.56 78 PRO A C 1
ATOM 600 O O . PRO A 1 78 ? -13.194 12.738 29.084 1.00 82.56 78 PRO A O 1
ATOM 603 N N . ASN A 1 79 ? -13.087 14.185 27.359 1.00 83.88 79 ASN A N 1
ATOM 604 C CA . ASN A 1 79 ? -14.110 15.118 27.829 1.00 83.88 79 ASN A CA 1
ATOM 605 C C . ASN A 1 79 ? -15.486 14.869 27.195 1.00 83.88 79 ASN A C 1
ATOM 607 O O . ASN A 1 79 ? -16.406 15.647 27.438 1.00 83.88 79 ASN A O 1
ATOM 611 N N . ALA A 1 80 ? -15.638 13.842 26.352 1.00 78.00 80 ALA A N 1
ATOM 612 C CA . ALA A 1 80 ? -16.942 13.498 25.806 1.00 78.00 80 ALA A CA 1
ATOM 613 C C . ALA A 1 80 ? -17.835 12.901 26.900 1.00 78.00 80 ALA A C 1
ATOM 615 O O . ALA A 1 80 ? -17.461 11.938 27.574 1.00 78.00 80 ALA A O 1
ATOM 616 N N . ASP A 1 81 ? -19.041 13.448 27.035 1.00 73.12 81 ASP A N 1
ATOM 617 C CA . ASP A 1 81 ? -20.072 12.881 27.893 1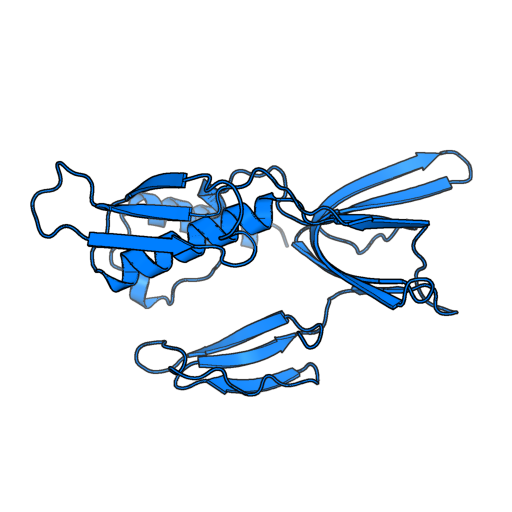.00 73.12 81 ASP A CA 1
ATOM 618 C C . ASP A 1 81 ? -20.591 11.576 27.266 1.00 73.12 81 ASP A C 1
ATOM 620 O O . ASP A 1 81 ? -21.217 11.593 26.205 1.00 73.12 81 ASP A O 1
ATOM 624 N N . GLY A 1 82 ? -20.333 10.430 27.906 1.00 78.06 82 GLY A N 1
ATOM 625 C CA . GLY A 1 82 ? -20.873 9.140 27.467 1.00 78.06 82 GLY A CA 1
ATOM 626 C C . GLY A 1 82 ? -19.930 7.949 27.625 1.00 78.06 82 GLY A C 1
ATOM 627 O O . GLY A 1 82 ? -18.963 7.969 28.387 1.00 78.06 82 GLY A O 1
ATOM 628 N N . THR A 1 83 ? -20.256 6.864 26.919 1.00 84.31 83 THR A N 1
ATOM 629 C CA . THR A 1 83 ? -19.453 5.637 26.893 1.00 84.31 83 THR A CA 1
ATOM 630 C C . THR A 1 83 ? -18.142 5.877 26.1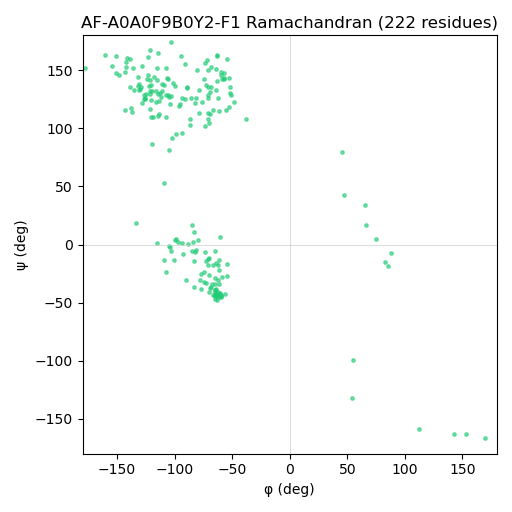54 1.00 84.31 83 THR A C 1
ATOM 632 O O . THR A 1 83 ? -18.132 6.398 25.042 1.00 84.31 83 THR A O 1
ATOM 635 N N . GLN A 1 84 ? -17.033 5.464 26.765 1.00 87.12 84 GLN A N 1
ATOM 636 C CA . GLN A 1 84 ? -15.717 5.557 26.147 1.00 87.12 84 GLN A CA 1
ATOM 637 C C . GLN A 1 84 ? -15.408 4.300 25.334 1.00 87.12 84 GLN A C 1
ATOM 639 O O . GLN A 1 84 ? -15.591 3.184 25.822 1.00 87.12 84 GLN A O 1
ATOM 644 N N . TYR A 1 85 ? -14.886 4.492 24.124 1.00 87.69 85 TYR A N 1
ATOM 645 C CA . TYR A 1 85 ? -14.453 3.413 23.234 1.00 87.69 85 TYR A CA 1
ATOM 646 C C . TYR A 1 85 ? -12.955 3.519 22.964 1.00 87.69 85 TYR A C 1
ATOM 648 O O . TYR A 1 85 ? -12.398 4.621 22.888 1.00 87.69 85 TYR A O 1
ATOM 656 N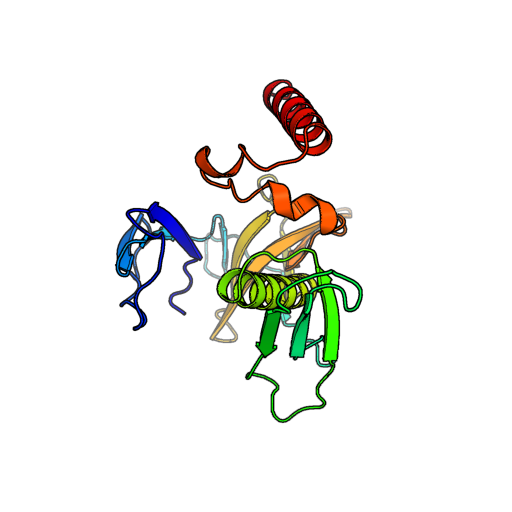 N . ILE A 1 86 ? -12.289 2.367 22.850 1.00 90.06 86 ILE A N 1
ATOM 657 C CA . ILE A 1 86 ? -10.840 2.287 22.643 1.00 90.06 86 ILE A CA 1
ATOM 658 C C . ILE A 1 86 ? -10.556 1.232 21.585 1.00 90.06 86 ILE A C 1
ATOM 660 O O . ILE A 1 86 ? -10.764 0.050 21.832 1.00 90.06 86 ILE A O 1
ATOM 664 N N . GLY A 1 87 ? -10.033 1.663 20.442 1.00 87.44 87 GLY A N 1
ATOM 665 C CA . GLY A 1 87 ? -9.572 0.785 19.377 1.00 87.44 87 GLY A CA 1
ATOM 666 C C . GLY A 1 87 ? -8.060 0.635 19.388 1.00 87.44 87 GLY A C 1
ATOM 667 O O . GLY A 1 87 ? -7.336 1.620 19.575 1.00 87.44 87 GLY A O 1
ATOM 668 N N . VAL A 1 88 ? -7.570 -0.584 19.166 1.00 88.88 88 VAL A N 1
ATOM 669 C CA . VAL A 1 88 ? -6.130 -0.881 19.127 1.00 88.88 88 VAL A CA 1
ATOM 670 C C . VAL A 1 88 ? -5.779 -1.650 17.859 1.00 88.88 88 VAL A C 1
ATOM 672 O O . VAL A 1 88 ? -6.449 -2.611 17.495 1.00 88.88 88 VAL A O 1
ATOM 675 N N . ALA A 1 89 ? -4.692 -1.249 17.200 1.00 86.00 89 ALA A N 1
ATOM 676 C CA . ALA A 1 89 ? -4.118 -1.981 16.078 1.00 86.00 89 ALA A CA 1
ATOM 677 C C . ALA A 1 89 ? -2.593 -2.066 16.203 1.00 86.00 89 ALA A C 1
ATOM 679 O O . ALA A 1 89 ? -1.923 -1.059 16.442 1.00 86.00 89 ALA A O 1
ATOM 680 N N . GLU A 1 90 ? -2.044 -3.262 15.995 1.00 85.00 90 GLU A N 1
ATOM 681 C CA . GLU A 1 90 ? -0.606 -3.530 16.047 1.00 85.00 90 GLU A CA 1
ATOM 682 C C . GLU A 1 90 ? -0.111 -4.160 14.741 1.00 85.00 90 GLU A C 1
ATOM 684 O O . GLU A 1 90 ? -0.786 -4.983 14.123 1.00 85.00 90 GLU A O 1
ATOM 689 N N . ASP A 1 91 ? 1.091 -3.763 14.324 1.00 78.56 91 ASP A N 1
ATOM 690 C CA . ASP A 1 91 ? 1.846 -4.418 13.264 1.00 78.56 91 ASP A CA 1
ATOM 691 C C . ASP A 1 91 ? 2.809 -5.456 13.855 1.00 78.56 91 ASP A C 1
ATOM 693 O O . ASP A 1 91 ? 3.926 -5.135 14.276 1.00 78.56 91 ASP A O 1
ATOM 697 N N . THR A 1 92 ? 2.368 -6.714 13.878 1.00 76.88 92 THR A N 1
ATOM 698 C CA . THR A 1 92 ? 3.085 -7.833 14.510 1.00 76.88 92 THR A CA 1
ATOM 699 C C . THR A 1 92 ? 4.402 -8.188 13.827 1.00 76.88 92 THR A C 1
ATOM 701 O O . THR A 1 92 ? 5.263 -8.797 14.456 1.00 76.88 92 THR A O 1
ATOM 704 N N . ASP A 1 93 ? 4.612 -7.757 12.580 1.00 68.44 93 ASP A N 1
ATOM 705 C CA . ASP A 1 93 ? 5.865 -7.964 11.838 1.00 68.44 93 ASP A CA 1
ATOM 706 C C . ASP A 1 93 ? 7.082 -7.301 12.514 1.00 68.44 93 ASP A C 1
ATOM 708 O O . ASP A 1 93 ? 8.232 -7.571 12.151 1.00 68.44 93 ASP A O 1
ATOM 712 N N . PHE A 1 94 ? 6.833 -6.419 13.489 1.00 63.09 94 PHE A N 1
ATOM 713 C CA . PHE A 1 94 ? 7.837 -5.671 14.240 1.00 63.09 94 PHE A CA 1
ATOM 714 C C . PHE A 1 94 ? 7.587 -5.679 15.752 1.00 63.09 94 PHE A C 1
ATOM 716 O O . PHE A 1 94 ? 8.140 -4.834 16.457 1.00 63.09 94 PHE A O 1
ATOM 723 N N . SER A 1 95 ? 6.773 -6.607 16.264 1.00 62.16 95 SER A N 1
ATOM 724 C CA . SER A 1 95 ? 6.430 -6.686 17.694 1.00 62.16 95 SER A CA 1
ATOM 725 C C . SER A 1 95 ? 7.660 -6.869 18.596 1.00 62.16 95 SER A C 1
ATOM 727 O O . SER A 1 95 ? 7.668 -6.385 19.725 1.00 62.16 95 SER A O 1
ATOM 729 N N . ASN A 1 96 ? 8.726 -7.485 18.067 1.00 64.38 96 ASN A N 1
ATOM 730 C CA . ASN A 1 96 ? 10.017 -7.685 18.739 1.00 64.38 96 ASN A CA 1
ATOM 731 C C . ASN A 1 96 ? 10.961 -6.464 18.688 1.00 64.38 96 ASN A C 1
ATOM 733 O O . ASN A 1 96 ? 12.054 -6.511 19.251 1.00 64.38 96 ASN A O 1
ATOM 737 N N . LEU A 1 97 ? 10.592 -5.391 17.980 1.00 67.31 97 LEU A N 1
ATOM 738 C CA . LEU A 1 97 ? 11.362 -4.145 17.909 1.00 67.31 97 LEU A CA 1
ATOM 739 C C . LEU A 1 97 ? 10.729 -3.058 18.789 1.00 67.31 97 LEU A C 1
ATOM 741 O O . LEU A 1 97 ? 9.647 -3.226 19.346 1.00 67.31 97 LEU A O 1
ATOM 745 N N . LEU A 1 98 ? 11.406 -1.911 18.901 1.00 69.69 98 LEU A N 1
ATOM 746 C CA . LEU A 1 98 ? 10.906 -0.749 19.636 1.00 69.69 98 LEU A CA 1
ATOM 747 C C . LEU A 1 98 ? 9.494 -0.365 19.158 1.00 69.69 98 LEU A C 1
ATOM 749 O O . LEU A 1 98 ? 9.305 0.017 18.002 1.00 69.69 98 LEU A O 1
ATOM 753 N N . HIS A 1 99 ? 8.515 -0.416 20.063 1.00 70.19 99 HIS A N 1
ATOM 754 C CA . HIS A 1 99 ? 7.156 0.033 19.773 1.00 70.19 99 HIS A CA 1
ATOM 755 C C . HIS A 1 99 ? 7.118 1.551 19.646 1.00 70.19 99 HIS A C 1
ATOM 757 O O . HIS A 1 99 ? 7.201 2.277 20.639 1.00 70.19 99 HIS A O 1
ATOM 763 N N . LYS A 1 100 ? 6.945 2.047 18.422 1.00 80.88 100 LYS A N 1
ATOM 764 C CA . LYS A 1 100 ? 6.577 3.442 18.208 1.00 80.88 100 LYS A CA 1
ATOM 765 C C . LYS A 1 100 ? 5.057 3.539 18.284 1.00 80.88 100 LYS A C 1
ATOM 767 O O . LYS A 1 100 ? 4.352 3.081 17.388 1.00 80.88 100 LYS A O 1
ATOM 772 N N . ARG A 1 101 ? 4.567 4.134 19.371 1.00 87.62 101 ARG A N 1
ATOM 773 C CA . ARG A 1 101 ? 3.134 4.277 19.644 1.00 87.62 101 ARG A CA 1
ATOM 774 C C . ARG A 1 101 ? 2.594 5.567 19.037 1.00 87.62 101 ARG A C 1
ATOM 776 O O . ARG A 1 101 ? 3.225 6.617 19.157 1.00 87.62 101 ARG A O 1
ATOM 783 N N . TYR A 1 102 ? 1.436 5.476 18.399 1.00 87.25 102 TYR A N 1
ATOM 784 C CA . TYR A 1 102 ? 0.645 6.614 17.953 1.00 87.25 102 TYR A CA 1
ATOM 785 C C . TYR A 1 102 ? -0.712 6.564 18.644 1.00 87.25 102 TYR A C 1
ATOM 787 O O . TYR A 1 102 ? -1.344 5.511 18.698 1.00 87.25 102 TYR A O 1
ATOM 795 N N . MET A 1 103 ? -1.131 7.698 19.189 1.00 90.19 103 MET A N 1
ATOM 796 C CA . MET A 1 103 ? -2.407 7.827 19.869 1.00 90.19 103 MET A CA 1
ATOM 797 C C . MET A 1 103 ? -3.132 9.047 19.326 1.00 90.19 103 MET A C 1
ATOM 799 O O . MET A 1 103 ? -2.516 10.105 19.194 1.00 90.19 103 MET A O 1
ATOM 803 N N . ASP A 1 104 ? -4.414 8.878 19.030 1.00 87.25 104 ASP A N 1
ATOM 804 C CA . ASP A 1 104 ? -5.277 9.961 18.574 1.00 87.25 104 ASP A CA 1
ATOM 805 C C . ASP A 1 104 ? -6.681 9.838 19.174 1.00 87.25 104 ASP A C 1
ATOM 807 O O . ASP A 1 104 ? -7.084 8.766 19.646 1.00 87.25 104 ASP A O 1
ATOM 811 N N . TYR A 1 105 ? -7.406 10.953 19.162 1.00 86.75 105 TYR A N 1
ATOM 812 C CA . TYR A 1 105 ? -8.777 11.036 19.642 1.00 86.75 105 TYR A CA 1
ATOM 813 C C . TYR A 1 105 ? -9.737 11.268 18.479 1.00 86.75 105 TYR A C 1
ATOM 815 O O . TYR A 1 105 ? -9.471 12.078 17.594 1.00 86.75 105 TYR A O 1
ATOM 823 N N . ALA A 1 106 ? -10.871 10.574 18.491 1.00 81.44 106 ALA A N 1
ATOM 824 C CA . ALA A 1 106 ? -11.901 10.717 17.471 1.00 81.44 106 ALA A CA 1
ATOM 825 C C . ALA A 1 106 ? -13.303 10.711 18.087 1.00 81.44 106 ALA A C 1
ATOM 827 O O . ALA A 1 106 ? -13.518 10.228 19.202 1.00 81.44 106 ALA A O 1
ATOM 828 N N . VAL A 1 107 ? -14.268 11.240 17.335 1.00 82.88 107 VAL A N 1
ATOM 829 C CA . VAL A 1 107 ? -15.692 11.076 17.641 1.00 82.88 107 VAL A CA 1
ATOM 830 C C . VAL A 1 107 ? -16.089 9.682 17.171 1.00 82.88 107 VAL A C 1
ATOM 832 O O . VAL A 1 107 ? -16.031 9.403 15.979 1.00 82.88 107 VAL A O 1
ATOM 835 N N . ILE A 1 108 ? -16.423 8.805 18.114 1.00 81.38 108 ILE A N 1
ATOM 836 C CA . ILE A 1 108 ? -16.663 7.379 17.870 1.00 81.38 108 ILE A CA 1
ATOM 837 C C . ILE A 1 108 ? -17.976 7.000 18.537 1.00 81.38 108 ILE A C 1
ATOM 839 O O . ILE A 1 108 ? -18.246 7.418 19.663 1.00 81.38 108 ILE A O 1
ATOM 843 N N . THR A 1 109 ? -18.776 6.193 17.851 1.00 82.56 109 THR A N 1
ATOM 844 C CA . THR A 1 109 ? -20.114 5.797 18.300 1.00 82.56 109 THR A CA 1
ATOM 845 C C . THR A 1 109 ? -20.201 4.334 18.734 1.00 82.56 109 THR A C 1
ATOM 847 O O . THR A 1 109 ? -21.174 3.952 19.382 1.00 82.56 109 THR A O 1
ATOM 850 N N . SER A 1 110 ? -19.194 3.507 18.423 1.00 82.25 110 SER A N 1
ATOM 851 C CA . SER A 1 110 ? -19.157 2.092 18.814 1.00 82.25 110 SER A CA 1
ATOM 852 C C . SER A 1 110 ? -17.740 1.533 18.992 1.00 82.25 110 SER A C 1
ATOM 854 O O . SER A 1 110 ? -16.761 2.071 18.473 1.00 82.25 110 SER A O 1
ATOM 856 N N . GLN A 1 111 ? -17.630 0.400 19.694 1.00 84.69 111 GLN A N 1
ATOM 857 C CA . GLN A 1 111 ? -16.356 -0.309 19.864 1.00 84.69 111 GLN A CA 1
ATOM 858 C C . GLN A 1 111 ? -15.814 -0.845 18.528 1.00 84.69 111 GLN A C 1
ATOM 860 O O . GLN A 1 111 ? -14.625 -0.709 18.253 1.00 84.69 111 GLN A O 1
ATOM 865 N N . GLU A 1 112 ? -16.685 -1.395 17.675 1.00 81.25 112 GLU A N 1
ATOM 866 C CA . GLU A 1 112 ? -16.288 -1.910 16.358 1.00 81.25 112 GLU A CA 1
ATOM 867 C C . GLU A 1 112 ? -15.686 -0.792 15.490 1.00 81.25 112 GLU A C 1
ATOM 869 O O . GLU A 1 112 ? -14.634 -0.975 14.877 1.00 81.25 112 GLU A O 1
ATOM 874 N N . GLU A 1 113 ? -16.303 0.393 15.494 1.00 75.62 113 GLU A N 1
ATOM 875 C CA . GLU A 1 113 ? -15.811 1.578 14.784 1.00 75.62 113 GLU A CA 1
ATOM 876 C C . GLU A 1 113 ? -14.420 2.009 15.270 1.00 75.62 113 GLU A C 1
ATOM 878 O O . GLU A 1 113 ? -13.550 2.307 14.449 1.00 75.62 113 GLU A O 1
ATOM 883 N N . ALA A 1 114 ? -14.173 1.974 16.584 1.00 77.31 114 ALA A N 1
ATOM 884 C CA . ALA A 1 114 ? -12.861 2.281 17.148 1.00 77.31 114 ALA A CA 1
ATOM 885 C C . ALA A 1 114 ? -11.777 1.332 16.603 1.00 77.31 114 ALA A C 1
ATOM 887 O O . ALA A 1 114 ? -10.701 1.776 16.187 1.00 77.31 114 ALA A O 1
ATOM 888 N N . ASP A 1 115 ? -12.072 0.030 16.555 1.00 79.31 115 ASP A N 1
ATOM 889 C CA . ASP A 1 115 ? -11.155 -0.996 16.049 1.00 79.31 115 ASP A CA 1
ATOM 890 C C . ASP A 1 115 ? -10.933 -0.882 14.534 1.00 79.31 115 ASP A C 1
ATOM 892 O O . ASP A 1 115 ? -9.824 -1.113 14.038 1.00 79.31 115 ASP A O 1
ATOM 896 N N . TYR A 1 116 ? -11.960 -0.516 13.761 1.00 78.62 116 TYR A N 1
ATOM 897 C CA . TYR A 1 116 ? -11.804 -0.211 12.335 1.00 78.62 116 TYR A CA 1
ATOM 898 C C . TYR A 1 116 ? -10.938 1.029 12.107 1.00 78.62 116 TYR A C 1
ATOM 900 O O . TYR A 1 116 ? -10.028 0.989 11.274 1.00 78.62 116 TYR A O 1
ATOM 908 N N . LEU A 1 117 ? -11.158 2.102 12.870 1.00 79.00 117 LEU A N 1
ATOM 909 C CA . LEU A 1 117 ? -10.396 3.339 12.727 1.00 79.00 117 LEU A CA 1
ATOM 910 C C . LEU A 1 117 ? -8.917 3.131 13.084 1.00 79.00 117 LEU A C 1
ATOM 912 O O . LEU A 1 117 ? -8.037 3.559 12.334 1.00 79.00 117 LEU A O 1
ATOM 916 N N . ALA A 1 118 ? -8.621 2.402 14.165 1.00 77.69 118 ALA A N 1
ATOM 917 C CA . ALA A 1 118 ? -7.246 2.068 14.543 1.00 77.69 118 ALA A CA 1
ATOM 918 C C . ALA A 1 118 ? -6.521 1.266 13.445 1.00 77.69 118 ALA A C 1
ATOM 920 O O . ALA A 1 118 ? -5.381 1.586 13.087 1.00 77.69 118 ALA A O 1
ATOM 921 N N . ARG A 1 119 ? -7.194 0.269 12.850 1.00 77.31 119 ARG A N 1
ATOM 922 C CA . ARG A 1 119 ? -6.657 -0.516 11.723 1.00 77.31 119 ARG A CA 1
ATOM 923 C C . ARG A 1 119 ? -6.422 0.346 10.483 1.00 77.31 119 ARG A C 1
ATOM 925 O O . ARG A 1 119 ? -5.362 0.235 9.864 1.00 77.31 119 ARG A O 1
ATOM 932 N N . ALA A 1 120 ? -7.356 1.236 10.151 1.00 78.56 120 ALA A N 1
ATOM 933 C CA . ALA A 1 120 ? -7.237 2.139 9.009 1.00 78.56 120 ALA A CA 1
ATOM 934 C C . ALA A 1 120 ? -6.052 3.107 9.160 1.00 78.56 120 ALA A C 1
ATOM 936 O O . ALA A 1 120 ? -5.252 3.272 8.235 1.00 78.56 120 ALA A O 1
ATOM 937 N N . VAL A 1 121 ? -5.878 3.698 10.345 1.00 81.69 121 VAL A N 1
ATOM 938 C CA . VAL A 1 121 ? -4.749 4.589 10.648 1.00 81.69 121 VAL A CA 1
ATOM 939 C C . VAL A 1 121 ? -3.414 3.840 10.552 1.00 81.69 121 VAL A C 1
ATOM 941 O O . VAL A 1 121 ? -2.470 4.341 9.934 1.00 81.69 121 VAL A O 1
ATOM 944 N N . LEU A 1 122 ? -3.331 2.612 11.076 1.00 81.81 122 LEU A N 1
ATOM 945 C CA . LEU A 1 122 ? -2.135 1.774 10.937 1.00 81.81 122 LEU A CA 1
ATOM 946 C C . LEU A 1 122 ? -1.830 1.447 9.467 1.00 81.81 122 LEU A C 1
ATOM 948 O O . LEU A 1 122 ? -0.687 1.577 9.019 1.00 81.81 122 LEU A O 1
ATOM 952 N N . GLN A 1 123 ? -2.844 1.070 8.688 1.00 79.38 123 GLN A N 1
ATOM 953 C CA . GLN A 1 123 ? -2.697 0.809 7.256 1.00 79.38 123 GLN A CA 1
ATOM 954 C C . GLN A 1 123 ? -2.235 2.060 6.501 1.00 79.38 123 GLN A C 1
ATOM 956 O O . GLN A 1 123 ? -1.431 1.972 5.569 1.00 79.38 123 GLN A O 1
ATOM 961 N N . ASN A 1 124 ? -2.672 3.239 6.937 1.00 76.88 124 ASN A N 1
ATOM 962 C CA . ASN A 1 124 ? -2.218 4.497 6.376 1.00 76.88 124 ASN A CA 1
ATOM 963 C C . ASN A 1 124 ? -0.723 4.724 6.644 1.00 76.88 124 ASN A C 1
ATOM 965 O O . ASN A 1 124 ? 0.024 5.005 5.706 1.00 76.88 124 ASN A O 1
ATOM 969 N N . PHE A 1 125 ? -0.247 4.516 7.877 1.00 78.38 125 PHE A N 1
ATOM 970 C CA . PHE A 1 125 ? 1.191 4.569 8.172 1.00 78.38 125 PHE A CA 1
ATOM 971 C C . PHE A 1 125 ? 1.989 3.591 7.303 1.00 78.38 125 PHE A C 1
ATOM 973 O O . PHE A 1 125 ? 3.012 3.980 6.730 1.00 78.38 125 PHE A O 1
ATOM 980 N N . LYS A 1 126 ? 1.479 2.366 7.114 1.00 76.56 126 LYS A N 1
ATOM 981 C CA . LYS A 1 126 ? 2.073 1.370 6.208 1.00 76.56 126 LYS A CA 1
ATOM 982 C C . LYS A 1 126 ? 2.144 1.879 4.767 1.00 76.56 126 LYS A C 1
ATOM 984 O O . LYS A 1 126 ? 3.195 1.774 4.136 1.00 76.56 126 LYS A O 1
ATOM 989 N N . ARG A 1 127 ? 1.083 2.507 4.257 1.00 74.44 127 ARG A N 1
ATOM 990 C CA . ARG A 1 127 ? 1.050 3.107 2.911 1.00 74.44 127 ARG A CA 1
ATOM 991 C C . ARG A 1 127 ? 2.048 4.260 2.766 1.00 74.44 127 ARG A C 1
ATOM 993 O O . ARG A 1 127 ? 2.752 4.344 1.760 1.00 74.44 127 ARG A O 1
ATOM 1000 N N . PHE A 1 128 ? 2.166 5.120 3.777 1.00 69.44 128 PHE A N 1
ATOM 1001 C CA . PHE A 1 128 ? 3.134 6.224 3.800 1.00 69.44 128 PHE A CA 1
ATOM 1002 C C . PHE A 1 128 ? 4.583 5.768 3.980 1.00 69.44 128 PHE A C 1
ATOM 1004 O O . PHE A 1 128 ? 5.504 6.527 3.682 1.00 69.44 128 PHE A O 1
ATOM 1011 N N . SER A 1 129 ? 4.817 4.538 4.440 1.00 71.06 129 SER A N 1
ATOM 1012 C CA . SER A 1 129 ? 6.173 4.033 4.677 1.00 71.06 129 SER A CA 1
ATOM 1013 C C . SER A 1 129 ? 7.033 3.899 3.409 1.00 71.06 129 SER A C 1
ATOM 1015 O O . SER A 1 129 ? 8.232 3.662 3.532 1.00 71.06 129 SER A O 1
ATOM 1017 N N . SER A 1 130 ? 6.444 4.131 2.223 1.00 68.81 130 SER A N 1
ATOM 1018 C CA . SER A 1 130 ? 7.047 4.051 0.887 1.00 68.81 130 SER A CA 1
ATOM 1019 C C . SER A 1 130 ? 7.883 2.790 0.732 1.00 68.81 130 SER A C 1
ATOM 1021 O O . SER A 1 130 ? 9.112 2.814 0.860 1.00 68.81 130 SER A O 1
ATOM 1023 N N . PRO A 1 131 ? 7.232 1.651 0.475 1.00 72.38 131 PRO A N 1
ATOM 1024 C CA . PRO A 1 131 ? 7.870 0.380 0.738 1.00 72.38 131 PRO A CA 1
ATOM 1025 C C . PRO A 1 131 ? 8.791 -0.042 -0.430 1.00 72.38 131 PRO A C 1
ATOM 1027 O O . PRO A 1 131 ? 9.237 -1.185 -0.508 1.00 72.38 131 PRO A O 1
ATOM 1030 N N . GLY A 1 132 ? 9.070 0.854 -1.382 1.00 81.88 132 GLY A N 1
ATOM 1031 C CA . GLY A 1 132 ? 9.977 0.607 -2.495 1.00 81.88 132 GLY A CA 1
ATOM 1032 C C . GLY A 1 132 ? 9.666 1.436 -3.734 1.00 81.88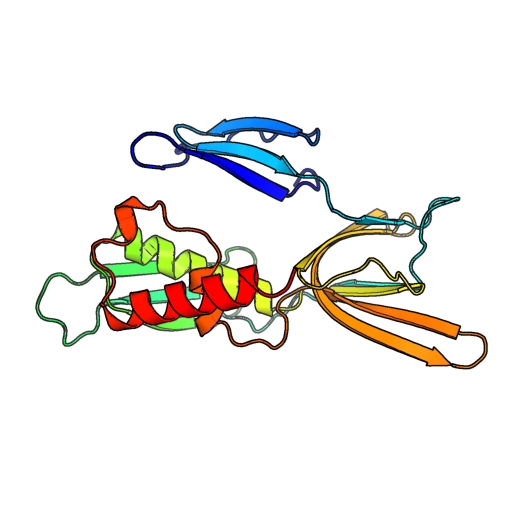 132 GLY A C 1
ATOM 1033 O O . GLY A 1 132 ? 8.962 2.441 -3.671 1.00 81.88 132 GLY A O 1
ATOM 1034 N N . GLY A 1 133 ? 10.223 1.012 -4.860 1.00 87.50 133 GLY A N 1
ATOM 1035 C CA . GLY A 1 133 ? 10.015 1.627 -6.165 1.00 87.50 133 GLY A CA 1
ATOM 1036 C C . GLY A 1 133 ? 10.984 1.073 -7.201 1.00 87.50 133 GLY A C 1
ATOM 1037 O O . GLY A 1 133 ? 11.676 0.083 -6.953 1.00 87.50 133 GLY A O 1
ATOM 1038 N N . GLY A 1 134 ? 11.072 1.739 -8.344 1.00 90.44 134 GLY A N 1
ATOM 1039 C CA . GLY A 1 134 ? 11.973 1.343 -9.416 1.00 90.44 134 GLY A CA 1
ATOM 1040 C C . GLY A 1 134 ? 12.257 2.463 -10.402 1.00 90.44 134 GLY A C 1
ATOM 1041 O O . GLY A 1 134 ? 11.552 3.470 -10.458 1.00 90.44 134 GLY A O 1
ATOM 1042 N N . VAL A 1 135 ? 13.320 2.282 -11.179 1.00 91.50 135 VAL A N 1
ATOM 1043 C CA . VAL A 1 135 ? 13.595 3.101 -12.359 1.00 91.50 135 VAL A CA 1
ATOM 1044 C C . VAL A 1 135 ? 13.238 2.262 -13.572 1.00 91.50 135 VAL A C 1
ATOM 1046 O O . VAL A 1 135 ? 13.809 1.194 -13.775 1.00 91.50 135 VAL A O 1
ATOM 1049 N N . VAL A 1 136 ? 12.311 2.754 -14.376 1.00 91.31 136 VAL A N 1
ATOM 1050 C CA . VAL A 1 136 ? 11.770 2.082 -15.555 1.00 91.31 136 VAL A CA 1
ATOM 1051 C C . VAL A 1 136 ? 11.969 2.965 -16.797 1.00 91.31 136 VAL A C 1
ATOM 1053 O O . VAL A 1 136 ? 12.223 4.171 -16.669 1.00 91.31 136 VAL A O 1
ATOM 1056 N N . PRO A 1 137 ? 11.905 2.404 -18.013 1.00 90.19 137 PRO A N 1
ATOM 1057 C CA . PRO A 1 137 ? 11.774 3.169 -19.245 1.00 90.19 137 PRO A CA 1
ATOM 1058 C C . PRO A 1 137 ? 10.566 4.108 -19.189 1.00 90.19 137 PRO A C 1
ATOM 1060 O O . PRO A 1 137 ? 9.644 3.928 -18.392 1.00 90.19 137 PRO A O 1
ATOM 1063 N N . MET A 1 138 ? 10.567 5.138 -20.032 1.00 90.12 138 MET A N 1
ATOM 1064 C CA . MET A 1 138 ? 9.435 6.059 -20.105 1.00 90.12 138 MET A CA 1
ATOM 1065 C C . MET A 1 138 ? 8.164 5.310 -20.529 1.00 90.12 138 MET A C 1
ATOM 1067 O O . MET A 1 138 ? 8.088 4.825 -21.653 1.00 90.12 138 MET A O 1
ATOM 1071 N N . HIS A 1 139 ? 7.172 5.249 -19.639 1.00 87.31 139 HIS A N 1
ATOM 1072 C CA . HIS A 1 139 ? 5.869 4.650 -19.910 1.00 87.31 139 HIS A CA 1
ATOM 1073 C C . HIS A 1 139 ? 4.802 5.758 -19.874 1.00 87.31 139 HIS A C 1
ATOM 1075 O O . HIS A 1 139 ? 4.562 6.329 -18.806 1.00 87.31 139 HIS A O 1
ATOM 1081 N N . PRO A 1 140 ? 4.203 6.132 -21.021 1.00 83.12 140 PRO A N 1
ATOM 1082 C CA . PRO A 1 140 ? 3.260 7.249 -21.082 1.00 83.12 140 PRO A CA 1
ATOM 1083 C C . PRO A 1 140 ? 1.921 6.960 -20.394 1.00 83.12 140 PRO A C 1
ATOM 1085 O O . PRO A 1 140 ? 1.302 7.904 -19.920 1.00 83.12 140 PRO A O 1
ATOM 1088 N N . ALA A 1 141 ? 1.510 5.692 -20.298 1.00 87.25 141 ALA A N 1
ATOM 1089 C CA . ALA A 1 141 ? 0.254 5.289 -19.665 1.00 87.25 141 ALA A CA 1
ATOM 1090 C C . ALA A 1 141 ? 0.375 5.025 -18.153 1.00 87.25 141 ALA A C 1
ATOM 1092 O O . ALA A 1 141 ? -0.605 4.651 -17.531 1.00 87.25 141 ALA A O 1
ATOM 1093 N N . GLN A 1 142 ? 1.564 5.193 -17.557 1.00 87.62 142 GLN A N 1
ATOM 1094 C CA . GLN A 1 142 ? 1.729 5.012 -16.115 1.00 87.62 142 GLN A CA 1
ATOM 1095 C C . GLN A 1 142 ? 1.170 6.213 -15.348 1.00 87.62 142 GLN A C 1
ATOM 1097 O O . GLN A 1 142 ? 1.669 7.340 -15.506 1.00 87.62 142 GLN A O 1
ATOM 1102 N N . GLU A 1 143 ? 0.227 5.942 -14.451 1.00 86.88 143 GLU A N 1
ATOM 1103 C CA . GLU A 1 143 ? -0.436 6.924 -13.602 1.00 86.88 143 GLU A CA 1
ATOM 1104 C C . GLU A 1 143 ? -0.114 6.721 -12.115 1.00 86.88 143 GLU A C 1
ATOM 1106 O O . GLU A 1 143 ? 0.479 5.725 -11.681 1.00 86.88 143 GLU A O 1
ATOM 1111 N N . VAL A 1 144 ? -0.424 7.754 -11.328 1.00 85.31 144 VAL A N 1
ATOM 1112 C CA . VAL A 1 144 ? -0.395 7.676 -9.865 1.00 85.31 144 VAL A CA 1
ATOM 1113 C C . VAL A 1 144 ? -1.617 6.866 -9.435 1.00 85.31 144 VAL A C 1
ATOM 1115 O O . VAL A 1 144 ? -2.687 7.033 -10.000 1.00 85.31 144 VAL A O 1
ATOM 1118 N N . HIS A 1 145 ? -1.456 6.045 -8.402 1.00 82.00 145 HIS A N 1
ATOM 1119 C CA . HIS A 1 145 ? -2.410 5.080 -7.851 1.00 82.00 145 HIS A CA 1
ATOM 1120 C C . HIS A 1 145 ? -2.502 3.722 -8.545 1.00 82.00 145 HIS A C 1
ATOM 1122 O O . HIS A 1 145 ? -2.935 2.783 -7.872 1.00 82.00 145 HIS A O 1
ATOM 1128 N N . ASP A 1 146 ? -1.977 3.570 -9.761 1.00 82.75 146 ASP A N 1
ATOM 1129 C CA . ASP A 1 146 ? -1.854 2.264 -10.418 1.00 82.75 146 ASP A CA 1
ATOM 1130 C C . ASP A 1 146 ? -1.149 1.245 -9.512 1.00 82.75 146 ASP A C 1
ATOM 1132 O O . ASP A 1 146 ? -0.128 1.539 -8.871 1.00 82.75 146 ASP A O 1
ATOM 1136 N N . TRP A 1 147 ? -1.691 0.033 -9.456 1.00 82.31 147 TRP A N 1
ATOM 1137 C CA . TRP A 1 147 ? -1.113 -1.117 -8.785 1.00 82.31 147 TRP A CA 1
ATOM 1138 C C . TRP A 1 147 ? -0.147 -1.847 -9.722 1.00 82.31 147 TRP A C 1
ATOM 1140 O O . TRP A 1 147 ? -0.507 -2.612 -10.614 1.00 82.31 147 TRP A O 1
ATOM 1150 N N . VAL A 1 148 ? 1.142 -1.624 -9.486 1.00 87.88 148 VAL A N 1
ATOM 1151 C CA . VAL A 1 148 ? 2.205 -2.112 -10.364 1.00 87.88 148 VAL A CA 1
ATOM 1152 C C . VAL A 1 148 ? 2.954 -3.274 -9.726 1.00 87.88 148 VAL A C 1
ATOM 1154 O O . VAL A 1 148 ? 3.240 -3.287 -8.521 1.00 87.88 148 VAL A O 1
ATOM 1157 N N . LYS A 1 149 ? 3.346 -4.227 -10.574 1.00 88.12 149 LYS A N 1
ATOM 1158 C CA . LYS A 1 149 ? 4.247 -5.329 -10.239 1.00 88.12 149 LYS A CA 1
ATOM 1159 C C . LYS A 1 149 ? 5.605 -5.141 -10.917 1.00 88.12 149 LYS A C 1
ATOM 1161 O O . LYS A 1 149 ? 5.682 -4.788 -12.086 1.00 88.12 149 LYS A O 1
ATOM 1166 N N . ILE A 1 150 ? 6.688 -5.393 -10.189 1.00 88.44 150 ILE A N 1
ATOM 1167 C CA . ILE A 1 150 ? 8.051 -5.471 -10.725 1.00 88.44 150 ILE A CA 1
ATOM 1168 C C . ILE A 1 150 ? 8.604 -6.857 -10.404 1.00 88.44 150 ILE A C 1
ATOM 1170 O O . ILE A 1 150 ? 8.790 -7.186 -9.230 1.00 88.44 150 ILE A O 1
ATOM 1174 N N . THR A 1 151 ? 8.903 -7.640 -11.434 1.00 89.81 151 THR A N 1
ATOM 1175 C CA . THR A 1 151 ? 9.414 -9.010 -11.317 1.00 89.81 151 THR A CA 1
ATOM 1176 C C . THR A 1 151 ? 10.890 -9.050 -11.701 1.00 89.81 151 THR A C 1
ATOM 1178 O O . THR A 1 151 ? 11.239 -8.901 -12.871 1.00 89.81 151 THR A O 1
ATOM 1181 N N . ASP A 1 152 ? 11.778 -9.261 -10.722 1.00 87.38 152 ASP A N 1
ATOM 1182 C CA . ASP A 1 152 ? 13.216 -9.413 -10.976 1.00 87.38 152 ASP A CA 1
ATOM 1183 C C . ASP A 1 152 ? 13.618 -10.888 -11.007 1.00 87.38 152 ASP A C 1
ATOM 1185 O O . ASP A 1 152 ? 13.940 -11.479 -9.977 1.00 87.38 152 ASP A O 1
ATOM 1189 N N . ALA A 1 153 ? 13.656 -11.461 -12.211 1.00 85.75 153 ALA A N 1
ATOM 1190 C CA . ALA A 1 153 ? 14.060 -12.850 -12.430 1.00 85.75 153 ALA A CA 1
ATOM 1191 C C . ALA A 1 153 ? 15.517 -13.147 -12.020 1.00 85.75 153 ALA A C 1
ATOM 1193 O O . ALA A 1 153 ? 15.869 -14.305 -11.828 1.00 85.75 153 ALA A O 1
ATOM 1194 N N . ARG A 1 154 ? 16.384 -12.132 -11.861 1.00 84.75 154 ARG A N 1
ATOM 1195 C CA . ARG A 1 154 ? 17.782 -12.346 -11.433 1.00 84.75 154 ARG A CA 1
ATOM 1196 C C . ARG A 1 154 ? 17.899 -12.610 -9.934 1.00 84.75 154 ARG A C 1
ATOM 1198 O O . ARG A 1 154 ? 18.897 -13.171 -9.498 1.00 84.75 154 ARG A O 1
ATOM 1205 N N . GLN A 1 155 ? 16.930 -12.131 -9.157 1.00 86.06 155 GLN A N 1
ATOM 1206 C CA . GLN A 1 155 ? 16.900 -12.243 -7.696 1.00 86.06 155 GLN A CA 1
ATOM 1207 C C . GLN A 1 155 ? 15.738 -13.106 -7.195 1.00 86.06 155 GLN A C 1
ATOM 1209 O O . GLN A 1 155 ? 15.583 -13.226 -5.986 1.00 86.06 155 GLN A O 1
ATOM 1214 N N . ASP A 1 156 ? 14.932 -13.658 -8.110 1.00 84.75 156 ASP A N 1
ATOM 1215 C CA . ASP A 1 156 ? 13.682 -14.368 -7.812 1.00 84.75 156 ASP A CA 1
ATOM 1216 C C . ASP A 1 156 ? 12.787 -13.590 -6.827 1.00 84.75 156 ASP A C 1
ATOM 1218 O O . ASP A 1 156 ? 12.251 -14.121 -5.859 1.00 84.75 156 ASP A O 1
ATOM 1222 N N . ASP A 1 157 ? 12.690 -12.271 -7.038 1.00 84.81 157 ASP A N 1
ATOM 1223 C CA . ASP A 1 157 ? 12.022 -11.359 -6.106 1.00 84.81 157 ASP A CA 1
ATOM 1224 C C . ASP A 1 157 ? 11.026 -10.441 -6.819 1.00 84.81 157 ASP A C 1
ATOM 1226 O O . ASP A 1 157 ? 11.340 -9.785 -7.824 1.00 84.81 157 ASP A O 1
ATOM 1230 N N . ILE A 1 158 ? 9.834 -10.343 -6.231 1.00 84.75 158 ILE A N 1
ATOM 1231 C CA . ILE A 1 158 ? 8.685 -9.602 -6.744 1.00 84.75 158 ILE A CA 1
ATOM 1232 C C . ILE A 1 158 ? 8.403 -8.411 -5.833 1.00 84.75 158 ILE A C 1
ATOM 1234 O O . ILE A 1 158 ? 8.230 -8.538 -4.619 1.00 84.75 158 ILE A O 1
ATOM 1238 N N . ARG A 1 159 ? 8.264 -7.229 -6.438 1.00 85.19 159 ARG A N 1
ATOM 1239 C CA . ARG A 1 159 ? 7.817 -6.026 -5.739 1.00 85.19 159 ARG A CA 1
ATOM 1240 C C . ARG A 1 159 ? 6.466 -5.571 -6.253 1.00 85.19 159 ARG A C 1
ATOM 1242 O O . ARG A 1 159 ? 6.310 -5.282 -7.431 1.00 85.19 159 ARG A O 1
ATOM 1249 N N . LEU A 1 160 ? 5.523 -5.463 -5.329 1.00 83.31 160 LEU A N 1
ATOM 1250 C CA . LEU A 1 160 ? 4.173 -4.975 -5.564 1.00 83.31 160 LEU A CA 1
ATOM 1251 C C . LEU A 1 160 ? 3.959 -3.679 -4.786 1.00 83.31 160 LEU A C 1
ATOM 1253 O O . LEU A 1 160 ? 4.429 -3.549 -3.646 1.00 83.31 160 LEU A O 1
ATOM 1257 N N . GLY A 1 161 ? 3.254 -2.732 -5.391 1.00 80.19 161 GLY A N 1
ATOM 1258 C CA . GLY A 1 161 ? 2.926 -1.475 -4.740 1.00 80.19 161 GLY A CA 1
ATOM 1259 C C . GLY A 1 161 ? 2.060 -0.565 -5.600 1.00 80.19 161 GLY A C 1
ATOM 1260 O O . GLY A 1 161 ? 2.140 -0.583 -6.824 1.00 80.19 161 GLY A O 1
ATOM 1261 N N . SER A 1 162 ? 1.263 0.271 -4.933 1.00 84.06 162 SER A N 1
ATOM 1262 C CA . SER A 1 162 ? 0.544 1.360 -5.591 1.00 84.06 162 SER A CA 1
ATOM 1263 C C . SER A 1 162 ? 1.521 2.504 -5.828 1.00 84.06 162 SER A C 1
ATOM 1265 O O . SER A 1 162 ? 2.299 2.859 -4.927 1.00 84.06 162 SER A O 1
ATOM 1267 N N . VAL A 1 163 ? 1.517 3.048 -7.042 1.00 86.38 163 VAL A N 1
ATOM 1268 C CA . VAL A 1 163 ? 2.393 4.148 -7.444 1.00 86.38 163 VAL A CA 1
ATOM 1269 C C . VAL A 1 163 ? 1.971 5.422 -6.716 1.00 86.38 163 VAL A C 1
ATOM 1271 O O . VAL A 1 163 ? 0.911 5.977 -6.964 1.00 86.38 163 VAL A O 1
ATOM 1274 N N . GLY A 1 164 ? 2.814 5.913 -5.813 1.00 83.75 164 GLY A N 1
ATOM 1275 C CA . GLY A 1 164 ? 2.582 7.167 -5.092 1.00 83.75 164 GLY A CA 1
ATOM 1276 C C . GLY A 1 164 ? 3.149 8.383 -5.799 1.00 83.75 164 GLY A C 1
ATOM 1277 O O . GLY A 1 164 ? 2.635 9.488 -5.673 1.00 83.75 164 GLY A O 1
ATOM 1278 N N . GLN A 1 165 ? 4.238 8.197 -6.535 1.00 85.38 165 GLN A N 1
ATOM 1279 C CA . GLN A 1 165 ? 4.904 9.283 -7.237 1.00 85.38 165 GLN A CA 1
ATOM 1280 C C . GLN A 1 165 ? 5.546 8.786 -8.521 1.00 85.38 165 GLN A C 1
ATOM 1282 O O . GLN A 1 165 ? 6.087 7.678 -8.579 1.00 85.38 165 GLN A O 1
ATOM 1287 N N . ILE A 1 166 ? 5.539 9.665 -9.517 1.00 89.81 166 ILE A N 1
ATOM 1288 C CA . ILE A 1 166 ? 6.191 9.461 -10.801 1.00 89.81 166 ILE A CA 1
ATOM 1289 C C . ILE A 1 166 ? 7.112 10.645 -11.045 1.00 89.81 166 ILE A C 1
ATOM 1291 O O . ILE A 1 166 ? 6.679 11.797 -11.056 1.00 89.81 166 ILE A O 1
ATOM 1295 N N . ARG A 1 167 ? 8.390 10.367 -11.293 1.00 90.00 167 ARG A N 1
ATOM 1296 C CA . ARG A 1 167 ? 9.355 11.379 -11.714 1.00 90.00 167 ARG A CA 1
ATOM 1297 C C . ARG A 1 167 ? 9.936 11.005 -13.065 1.00 90.00 167 ARG A C 1
ATOM 1299 O O . ARG A 1 167 ? 10.734 10.081 -13.189 1.00 90.00 167 ARG A O 1
ATOM 1306 N N . ARG A 1 168 ? 9.558 11.766 -14.087 1.00 90.62 168 ARG A N 1
ATOM 1307 C CA . ARG A 1 168 ? 10.064 11.615 -15.453 1.00 90.62 168 ARG A CA 1
ATOM 1308 C C . ARG A 1 168 ? 11.366 12.404 -15.581 1.00 90.62 168 ARG A C 1
ATOM 1310 O O . ARG A 1 168 ? 11.416 13.581 -15.230 1.00 90.62 168 ARG A O 1
ATOM 1317 N N . ARG A 1 169 ? 12.440 11.754 -16.032 1.00 88.75 169 ARG A N 1
ATOM 1318 C CA . ARG A 1 169 ? 13.729 12.400 -16.306 1.00 88.75 169 ARG A CA 1
ATOM 1319 C C . ARG A 1 169 ? 14.109 12.189 -17.759 1.00 88.75 169 ARG A C 1
ATOM 1321 O O . ARG A 1 169 ? 14.100 11.065 -18.262 1.00 88.75 169 ARG A O 1
ATOM 1328 N N . TRP A 1 170 ? 14.507 13.283 -18.389 1.00 88.50 170 TRP A N 1
ATOM 1329 C CA . TRP A 1 170 ? 14.996 13.295 -19.754 1.00 88.50 170 TRP A CA 1
ATOM 1330 C C . TRP A 1 170 ? 16.420 13.844 -19.818 1.00 88.50 170 TRP A C 1
ATOM 1332 O O . TRP A 1 170 ? 16.751 14.838 -19.170 1.00 88.50 170 TRP A O 1
ATOM 1342 N N . LYS A 1 171 ? 17.250 13.178 -20.619 1.00 88.69 171 LYS A N 1
ATOM 1343 C CA . LYS A 1 171 ? 18.538 13.657 -21.124 1.00 88.69 171 LYS A CA 1
ATOM 1344 C C . LYS A 1 171 ? 18.678 13.158 -22.566 1.00 88.69 171 LYS A C 1
ATOM 1346 O O . LYS A 1 171 ? 18.077 12.148 -22.925 1.00 88.69 171 LYS A O 1
ATOM 1351 N N . ALA A 1 172 ? 19.494 13.816 -23.390 1.00 88.50 172 ALA A N 1
ATOM 1352 C CA . ALA A 1 172 ? 19.851 13.292 -24.709 1.00 88.50 172 ALA A CA 1
ATOM 1353 C C . ALA A 1 172 ? 20.290 11.812 -24.611 1.00 88.50 172 ALA A C 1
ATOM 1355 O O . ALA A 1 172 ? 21.181 11.480 -23.827 1.00 88.50 172 ALA A O 1
ATOM 1356 N N . GLY A 1 173 ? 19.609 10.930 -25.351 1.00 83.62 173 GLY A N 1
ATOM 1357 C CA . GLY A 1 173 ? 19.846 9.480 -25.342 1.00 83.62 173 GLY A CA 1
ATOM 1358 C C . GLY A 1 173 ? 19.333 8.715 -24.111 1.00 83.62 173 GLY A C 1
ATOM 1359 O O . GLY A 1 173 ? 19.588 7.521 -24.005 1.00 83.62 173 GLY A O 1
ATOM 1360 N N . SER A 1 174 ? 18.624 9.352 -23.172 1.00 83.81 174 SER A N 1
ATOM 1361 C CA . SER A 1 174 ? 18.115 8.688 -21.967 1.00 83.81 174 SER A CA 1
ATOM 1362 C C . SER A 1 174 ? 16.734 9.200 -21.563 1.00 83.81 174 SER A C 1
ATOM 1364 O O . SER A 1 174 ? 16.561 10.350 -21.152 1.00 83.81 174 SER A O 1
ATOM 1366 N N . TRP A 1 175 ? 15.757 8.298 -21.629 1.00 87.81 175 TRP A N 1
ATOM 1367 C CA . TRP A 1 175 ? 14.380 8.520 -21.203 1.00 87.81 175 TRP A CA 1
ATOM 1368 C C . TRP A 1 175 ? 14.066 7.535 -20.091 1.00 87.81 175 TRP A C 1
ATOM 1370 O O . TRP A 1 175 ? 13.983 6.330 -20.326 1.00 87.81 175 TRP A O 1
ATOM 1380 N N . LYS A 1 176 ? 13.931 8.038 -18.867 1.00 90.31 176 LYS A N 1
ATOM 1381 C CA . LYS A 1 176 ? 13.661 7.188 -17.710 1.00 90.31 176 LYS A CA 1
ATOM 1382 C C . LYS A 1 176 ? 12.593 7.788 -16.823 1.00 90.31 176 LYS A C 1
ATOM 1384 O O . LYS A 1 176 ? 12.435 9.006 -16.731 1.00 90.31 176 LYS A O 1
ATOM 1389 N N . MET A 1 177 ? 11.892 6.909 -16.141 1.00 92.44 177 MET A N 1
ATOM 1390 C CA . MET A 1 177 ? 10.846 7.236 -15.202 1.00 92.44 177 MET A CA 1
ATOM 1391 C C . MET A 1 177 ? 11.163 6.551 -13.876 1.00 92.44 177 MET A C 1
ATOM 1393 O O . MET A 1 177 ? 11.471 5.367 -13.824 1.00 92.44 177 MET A O 1
ATOM 1397 N N . GLU A 1 178 ? 11.144 7.319 -12.799 1.00 91.12 178 GLU A N 1
ATOM 1398 C CA . GLU A 1 178 ? 11.259 6.820 -11.434 1.00 91.12 178 GLU A CA 1
ATOM 1399 C C . GLU A 1 178 ? 9.846 6.663 -10.876 1.00 91.12 178 GLU A C 1
ATOM 1401 O O . GLU A 1 178 ? 9.111 7.649 -10.789 1.00 91.12 178 GLU A O 1
ATOM 1406 N N . ILE A 1 179 ? 9.482 5.439 -10.501 1.00 90.12 179 ILE A N 1
ATOM 1407 C CA . ILE A 1 179 ? 8.242 5.136 -9.789 1.00 90.12 179 ILE A CA 1
ATOM 1408 C C . ILE A 1 179 ? 8.563 4.889 -8.317 1.00 90.12 179 ILE A C 1
ATOM 1410 O O . ILE A 1 179 ? 9.458 4.112 -7.977 1.00 90.12 179 ILE A O 1
ATOM 1414 N N . GLY A 1 180 ? 7.858 5.580 -7.429 1.00 88.06 180 GLY A N 1
ATOM 1415 C CA . GLY A 1 180 ? 7.929 5.352 -5.990 1.00 88.06 180 GLY A CA 1
ATOM 1416 C C . GLY A 1 180 ? 6.614 4.780 -5.493 1.00 88.06 180 GLY A C 1
ATOM 1417 O O . GLY A 1 180 ? 5.567 5.374 -5.735 1.00 88.06 180 GLY A O 1
ATOM 1418 N N . PHE A 1 181 ? 6.665 3.658 -4.781 1.00 85.19 181 PHE A N 1
ATOM 1419 C CA . PHE A 1 181 ? 5.489 3.075 -4.146 1.00 85.19 181 PHE A CA 1
ATOM 1420 C C . PHE A 1 181 ? 5.167 3.782 -2.833 1.00 85.19 181 PHE A C 1
ATOM 1422 O O . PHE A 1 181 ? 6.071 4.253 -2.135 1.00 85.19 181 PHE A O 1
ATOM 1429 N N . GLY A 1 182 ? 3.884 3.804 -2.476 1.00 74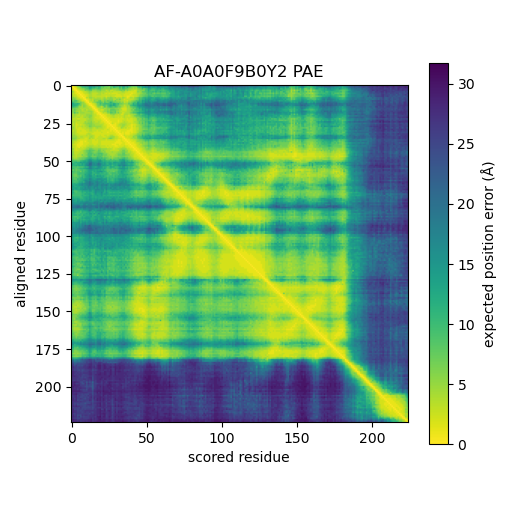.81 182 GLY A N 1
ATOM 1430 C CA . GLY A 1 182 ? 3.376 4.396 -1.239 1.00 74.81 182 GLY A CA 1
ATOM 1431 C C . GLY A 1 182 ? 2.520 5.629 -1.494 1.00 74.81 182 GLY A C 1
ATOM 1432 O O . GLY A 1 182 ? 1.962 5.786 -2.570 1.00 74.81 182 GLY A O 1
ATOM 1433 N N . ALA A 1 183 ? 2.365 6.493 -0.497 1.00 56.47 183 ALA A N 1
ATOM 1434 C CA . ALA A 1 183 ? 1.527 7.674 -0.659 1.00 56.47 183 ALA A CA 1
ATOM 1435 C C . ALA A 1 183 ? 2.170 8.740 -1.565 1.00 56.47 183 ALA A C 1
ATOM 1437 O O . ALA A 1 183 ? 3.352 9.069 -1.429 1.00 56.47 183 ALA A O 1
ATOM 1438 N N . SER A 1 184 ? 1.342 9.310 -2.442 1.00 49.44 184 SER A N 1
ATOM 1439 C CA . SER A 1 184 ? 1.538 10.639 -3.025 1.00 49.44 184 SER A CA 1
ATOM 1440 C C . SER A 1 184 ? 1.647 11.672 -1.898 1.00 49.44 184 SER A C 1
ATOM 1442 O O . SER A 1 184 ? 1.017 11.507 -0.856 1.00 49.44 184 SER A O 1
ATOM 1444 N N . GLN A 1 185 ? 2.430 12.742 -2.066 1.00 40.38 185 GLN A N 1
ATOM 1445 C CA . GLN A 1 185 ? 2.590 13.825 -1.074 1.00 40.38 185 GLN A CA 1
ATOM 1446 C C . GLN A 1 185 ? 1.281 14.580 -0.737 1.00 40.38 185 GLN A C 1
ATOM 1448 O O . GLN A 1 185 ? 1.311 15.578 -0.019 1.00 40.38 185 GLN A O 1
ATOM 1453 N N . VAL A 1 186 ? 0.130 14.125 -1.234 1.00 36.00 186 VAL A N 1
ATOM 1454 C CA . VAL A 1 186 ? -1.182 14.697 -0.951 1.00 36.00 186 VAL A CA 1
ATOM 1455 C C . VAL A 1 186 ? -1.705 14.189 0.399 1.00 36.00 186 VAL A C 1
ATOM 1457 O O . VAL A 1 186 ? -1.752 12.996 0.693 1.00 36.00 186 VAL A O 1
ATOM 1460 N N . ASN A 1 187 ? -2.054 15.163 1.232 1.00 34.59 187 ASN A N 1
ATOM 1461 C CA . ASN A 1 187 ? -2.466 15.076 2.626 1.00 34.59 187 ASN A CA 1
ATOM 1462 C C . ASN A 1 187 ? -3.603 14.045 2.883 1.00 34.59 187 ASN A C 1
ATOM 1464 O O . ASN A 1 187 ? -4.646 14.114 2.230 1.00 34.59 187 ASN A O 1
ATOM 1468 N N . PRO A 1 188 ? -3.459 13.120 3.857 1.00 41.69 188 PRO A N 1
ATOM 1469 C CA . PRO A 1 188 ? -4.410 12.029 4.097 1.00 41.69 188 PRO A CA 1
ATOM 1470 C C . PRO A 1 188 ? -5.746 12.413 4.745 1.00 41.69 188 PRO A C 1
ATOM 1472 O O . PRO A 1 188 ? -6.621 11.554 4.815 1.00 41.69 188 PRO A O 1
ATOM 1475 N N . TYR A 1 189 ? -5.958 13.661 5.176 1.00 39.72 189 TYR A N 1
ATOM 1476 C CA . TYR A 1 189 ? -7.292 14.086 5.634 1.00 39.72 189 TYR A CA 1
ATOM 1477 C C . TYR A 1 189 ? -8.347 14.060 4.512 1.00 39.72 189 TYR A C 1
ATOM 1479 O O . TYR A 1 189 ? -9.537 14.030 4.799 1.00 39.72 189 TYR A O 1
ATOM 1487 N N . TRP A 1 190 ? -7.920 13.991 3.247 1.00 38.94 190 TRP A N 1
ATOM 1488 C CA . TRP A 1 190 ? -8.805 14.024 2.079 1.00 38.94 190 TRP A CA 1
ATOM 1489 C C . TRP A 1 190 ? -9.076 12.645 1.458 1.00 38.94 190 TRP A C 1
ATOM 1491 O O . TRP A 1 190 ? -10.015 12.492 0.687 1.00 38.94 190 TRP A O 1
ATOM 1501 N N . THR A 1 191 ? -8.316 11.598 1.807 1.00 40.66 191 THR A N 1
ATOM 1502 C CA . THR A 1 191 ? -8.526 10.253 1.223 1.00 40.66 191 THR A CA 1
ATOM 1503 C C . THR A 1 191 ? -9.608 9.431 1.930 1.00 40.66 191 THR A C 1
ATOM 1505 O O . THR A 1 191 ? -9.952 8.353 1.451 1.00 40.66 191 THR A O 1
ATOM 1508 N N . TYR A 1 192 ? -10.168 9.927 3.038 1.00 38.16 192 TYR A N 1
ATOM 1509 C CA . TYR A 1 192 ? -11.303 9.287 3.713 1.00 38.16 192 TYR A CA 1
ATOM 1510 C C . TYR A 1 192 ? -12.617 9.384 2.915 1.00 38.16 192 TYR A C 1
ATOM 1512 O O . TYR A 1 192 ? -13.558 8.665 3.226 1.00 38.16 192 TYR A O 1
ATOM 1520 N N . ALA A 1 193 ? -12.675 10.202 1.857 1.00 36.16 193 ALA A N 1
ATOM 1521 C CA . ALA A 1 193 ? -13.874 10.381 1.035 1.00 36.16 193 ALA A CA 1
ATOM 1522 C C . ALA A 1 193 ? -13.962 9.457 -0.203 1.00 36.16 193 ALA A C 1
ATOM 1524 O O . ALA A 1 193 ? -15.000 9.430 -0.854 1.00 36.16 193 ALA A O 1
ATOM 1525 N N . LEU A 1 194 ? -12.911 8.693 -0.548 1.00 34.47 194 LEU A N 1
ATOM 1526 C CA . LEU A 1 194 ? -12.831 7.990 -1.847 1.00 34.47 194 LEU A CA 1
ATOM 1527 C C . LEU A 1 194 ? -13.103 6.474 -1.817 1.00 34.47 194 LEU A C 1
ATOM 1529 O O . LEU A 1 194 ? -13.103 5.828 -2.864 1.00 34.47 194 LEU A O 1
ATOM 1533 N N . LEU A 1 195 ? -13.353 5.891 -0.644 1.00 37.03 195 LEU A N 1
ATOM 1534 C CA . LEU A 1 195 ? -13.922 4.546 -0.518 1.00 37.03 195 LEU A CA 1
ATOM 1535 C C . LEU A 1 195 ? -15.398 4.726 -0.185 1.00 37.03 195 LEU A C 1
ATOM 1537 O O . LEU A 1 195 ? -15.743 4.910 0.976 1.00 37.03 195 LEU A O 1
ATOM 1541 N N . ALA A 1 196 ? -16.225 4.766 -1.231 1.00 39.06 196 ALA A N 1
ATOM 1542 C CA . ALA A 1 196 ? -17.660 5.023 -1.176 1.00 39.06 196 ALA A CA 1
ATOM 1543 C C . ALA A 1 196 ? -18.326 4.361 0.050 1.00 39.06 196 ALA A C 1
ATOM 1545 O O . ALA A 1 196 ? -18.476 3.134 0.057 1.00 39.06 196 ALA A O 1
ATOM 1546 N N . PRO A 1 197 ? -18.748 5.125 1.078 1.00 41.50 197 PRO A N 1
ATOM 1547 C CA . PRO A 1 197 ? -19.688 4.581 2.038 1.00 41.50 197 PRO A CA 1
ATOM 1548 C C . PRO A 1 197 ? -20.990 4.262 1.281 1.00 41.50 197 PRO A C 1
ATOM 1550 O O . PRO A 1 197 ? -21.379 5.023 0.387 1.00 41.50 197 PRO A O 1
ATOM 1553 N N . PRO A 1 198 ? -21.677 3.147 1.583 1.00 41.22 198 PRO A N 1
ATOM 1554 C CA . PRO A 1 198 ? -22.987 2.871 1.006 1.00 41.22 198 PRO A CA 1
ATOM 1555 C C . PRO A 1 198 ? -23.916 4.072 1.233 1.00 41.22 198 PRO A C 1
ATOM 1557 O O . PRO A 1 198 ? -23.868 4.711 2.283 1.00 41.22 198 PRO A O 1
ATOM 1560 N N . ALA A 1 199 ? -24.779 4.380 0.261 1.00 44.31 199 ALA A N 1
ATOM 1561 C CA . ALA A 1 199 ? -25.654 5.561 0.270 1.00 44.31 199 ALA A CA 1
ATOM 1562 C C . ALA A 1 199 ? -26.547 5.688 1.530 1.00 44.31 199 ALA A C 1
ATOM 1564 O O . ALA A 1 199 ? -27.042 6.772 1.833 1.00 44.31 199 ALA A O 1
ATOM 1565 N N . SER A 1 200 ? -26.714 4.608 2.300 1.00 46.91 200 SER A N 1
ATOM 1566 C CA . SER A 1 200 ? -27.396 4.585 3.598 1.00 46.91 200 SER A CA 1
ATOM 1567 C C . SER A 1 200 ? -26.612 5.236 4.754 1.00 46.91 200 SER A C 1
ATOM 1569 O O . SER A 1 200 ? -27.211 5.531 5.784 1.00 46.91 200 SER A O 1
ATOM 1571 N N . LEU A 1 201 ? -25.310 5.506 4.596 1.00 44.28 201 LEU A N 1
ATOM 1572 C CA . LEU A 1 201 ? -24.433 6.136 5.600 1.00 44.28 201 LEU A CA 1
ATOM 1573 C C . LEU A 1 201 ? -24.209 7.645 5.381 1.00 44.28 201 LEU A C 1
ATOM 1575 O O . LEU A 1 201 ? -23.461 8.270 6.128 1.00 44.28 201 LEU A O 1
ATOM 1579 N N . LEU A 1 202 ? -24.880 8.260 4.399 1.00 40.88 202 LEU A N 1
ATOM 1580 C CA . LEU A 1 202 ? -24.851 9.716 4.177 1.00 40.88 202 LEU A CA 1
ATOM 1581 C C . LEU A 1 202 ? -25.846 10.488 5.065 1.00 40.88 202 LEU A C 1
ATOM 1583 O O . LEU A 1 202 ? -25.753 11.708 5.179 1.00 40.88 202 LEU A O 1
ATOM 1587 N N . ALA A 1 203 ? -26.799 9.796 5.697 1.00 46.69 203 ALA A N 1
ATOM 1588 C CA . ALA A 1 203 ? -27.832 10.411 6.533 1.00 46.69 203 ALA A CA 1
ATOM 1589 C C . ALA A 1 203 ? -27.317 11.118 7.814 1.00 46.69 203 ALA A C 1
ATOM 1591 O O . ALA A 1 203 ? -27.901 12.141 8.169 1.00 46.69 203 ALA A O 1
ATOM 1592 N N . PRO A 1 204 ? -26.249 10.652 8.499 1.00 48.16 204 PRO A N 1
ATOM 1593 C CA . PRO A 1 204 ? -25.713 11.324 9.685 1.00 48.16 204 PRO A CA 1
ATOM 1594 C C . PRO A 1 204 ? -24.568 12.317 9.401 1.00 48.16 204 PRO A C 1
ATOM 1596 O O . PRO A 1 204 ? -24.041 12.910 10.343 1.00 48.16 204 PRO A O 1
ATOM 1599 N N . LEU A 1 205 ? -24.151 12.527 8.144 1.00 45.31 205 LEU A N 1
ATOM 1600 C CA . LEU A 1 205 ? -23.084 13.489 7.845 1.00 45.31 205 LEU A CA 1
ATOM 1601 C C . LEU A 1 205 ? -23.570 14.925 8.052 1.00 45.31 205 LEU A C 1
ATOM 1603 O O . LEU A 1 205 ? -24.652 15.310 7.609 1.00 45.31 205 LEU A O 1
ATOM 1607 N N . SER A 1 206 ? -22.738 15.745 8.700 1.00 56.97 206 SER A N 1
ATOM 1608 C CA . SER A 1 206 ? -23.066 17.156 8.900 1.00 56.97 206 SER A CA 1
ATOM 1609 C C . SER A 1 206 ? -23.318 17.856 7.547 1.00 56.97 206 SER A C 1
ATOM 1611 O O . SER A 1 206 ? -22.598 17.586 6.577 1.00 56.97 206 SER A O 1
ATOM 1613 N N . PRO A 1 207 ? -24.279 18.798 7.459 1.00 57.53 207 PRO A N 1
ATOM 1614 C CA . PRO A 1 207 ? -24.643 19.460 6.200 1.00 57.53 207 PRO A CA 1
ATOM 1615 C C . PRO A 1 207 ? -23.466 20.112 5.456 1.00 57.53 207 PRO A C 1
ATOM 1617 O O . PRO A 1 207 ? -23.482 20.220 4.234 1.00 57.53 207 PRO A O 1
ATOM 1620 N N . ARG A 1 208 ? -22.420 20.519 6.188 1.00 47.97 208 ARG A N 1
ATOM 1621 C CA . ARG A 1 208 ? -21.199 21.110 5.622 1.00 47.97 208 ARG A CA 1
ATOM 1622 C C . ARG A 1 208 ? -20.338 20.105 4.861 1.00 47.97 208 ARG A C 1
ATOM 1624 O O . ARG A 1 208 ? -19.831 20.446 3.802 1.00 47.97 208 ARG A O 1
ATOM 1631 N N . VAL A 1 209 ? -20.196 18.885 5.377 1.00 49.25 209 VAL A N 1
ATOM 1632 C CA . VAL A 1 209 ? -19.414 17.823 4.717 1.00 49.25 209 VAL A CA 1
ATOM 1633 C C . VAL A 1 209 ? -20.130 17.361 3.451 1.00 49.25 209 VAL A C 1
ATOM 1635 O O . VAL A 1 209 ? -19.498 17.151 2.423 1.00 49.25 209 VAL A O 1
ATOM 1638 N N . ARG A 1 210 ? -21.464 17.301 3.493 1.00 51.78 210 ARG A N 1
ATOM 1639 C CA . ARG A 1 210 ? -22.288 16.926 2.343 1.00 51.78 210 ARG A CA 1
ATOM 1640 C C . ARG A 1 210 ? -22.164 17.907 1.173 1.00 51.78 210 ARG A C 1
ATOM 1642 O O . ARG A 1 210 ? -21.898 17.478 0.058 1.00 51.78 210 ARG A O 1
ATOM 1649 N N . ALA A 1 211 ? -22.270 19.209 1.441 1.00 51.34 211 ALA A N 1
ATOM 1650 C CA . ALA A 1 211 ? -22.127 20.242 0.411 1.00 51.34 211 ALA A CA 1
ATOM 1651 C C . ALA A 1 211 ? -20.730 20.252 -0.238 1.00 51.34 211 ALA A C 1
ATOM 1653 O O . ALA A 1 211 ? -20.584 20.600 -1.406 1.00 51.34 211 ALA A O 1
ATOM 1654 N N . GLN A 1 212 ? -19.700 19.864 0.517 1.00 49.12 212 GLN A N 1
ATOM 1655 C CA . GLN A 1 212 ? -18.328 19.820 0.025 1.00 49.12 212 GLN A CA 1
ATOM 1656 C C . GLN A 1 212 ? -18.074 18.590 -0.863 1.00 49.12 212 GLN A C 1
ATOM 1658 O O . GLN A 1 212 ? -17.425 18.716 -1.895 1.00 49.12 212 GLN A O 1
ATOM 1663 N N . VAL A 1 213 ? -18.658 17.436 -0.517 1.00 52.69 213 VAL A N 1
ATOM 1664 C CA . VAL A 1 213 ? -18.622 16.215 -1.343 1.00 52.69 213 VAL A CA 1
ATOM 1665 C C . VAL A 1 213 ? -19.406 16.397 -2.648 1.00 52.69 213 VAL A C 1
ATOM 1667 O O . VAL A 1 213 ? -18.912 16.038 -3.713 1.00 52.69 213 VAL A O 1
ATOM 1670 N N . GLU A 1 214 ? -20.595 17.005 -2.592 1.00 54.28 214 GLU A N 1
ATOM 1671 C CA . GLU A 1 214 ? -21.420 17.267 -3.783 1.00 54.28 214 GLU A CA 1
ATOM 1672 C C . GLU A 1 214 ? -20.723 18.243 -4.760 1.00 54.28 214 GLU A C 1
ATOM 1674 O O . GLU A 1 214 ? -20.741 18.020 -5.970 1.00 54.28 214 GLU A O 1
ATOM 1679 N N . ALA A 1 215 ? -20.019 19.264 -4.252 1.00 51.47 215 ALA A N 1
ATOM 1680 C CA . ALA A 1 215 ? -19.241 20.194 -5.079 1.00 51.47 215 ALA A CA 1
ATOM 1681 C C . ALA A 1 215 ? -18.015 19.541 -5.753 1.00 51.47 215 ALA A C 1
ATOM 1683 O O . ALA A 1 215 ? -17.650 19.905 -6.873 1.00 51.47 215 ALA A O 1
ATOM 1684 N N . GLU A 1 216 ? -17.374 18.569 -5.099 1.00 45.53 216 GLU A N 1
ATOM 1685 C CA . GLU A 1 216 ? -16.234 17.842 -5.671 1.00 45.53 216 GLU A CA 1
ATOM 1686 C C . GLU A 1 216 ? -16.662 16.774 -6.690 1.00 45.53 216 GLU A C 1
ATOM 1688 O O . GLU A 1 216 ? -15.952 16.558 -7.676 1.00 45.53 216 GLU A O 1
ATOM 1693 N N . GLU A 1 217 ? -17.845 16.165 -6.533 1.00 45.00 217 GLU A N 1
ATOM 1694 C CA . GLU A 1 217 ? -18.423 15.288 -7.560 1.00 45.00 217 GLU A CA 1
ATOM 1695 C C . GLU A 1 217 ? -18.771 16.045 -8.851 1.00 45.00 217 GLU A C 1
ATOM 1697 O O . GLU A 1 217 ? -18.533 15.525 -9.947 1.00 45.00 217 GLU A O 1
ATOM 1702 N N . GLU A 1 218 ? -19.296 17.271 -8.758 1.00 47.56 218 GLU A N 1
ATOM 1703 C CA . GLU A 1 218 ? -19.529 18.117 -9.937 1.00 47.56 218 GLU A CA 1
ATOM 1704 C C . GLU A 1 218 ? -18.217 18.508 -10.630 1.00 47.56 218 GLU A C 1
ATOM 1706 O O . GLU A 1 218 ? -18.132 18.458 -11.861 1.00 47.56 218 GLU A O 1
ATOM 1711 N N . LEU A 1 219 ? -17.165 18.805 -9.858 1.00 42.69 219 LEU A N 1
ATOM 1712 C CA . LEU A 1 219 ? -15.835 19.097 -10.397 1.00 42.69 219 LEU A CA 1
ATOM 1713 C C . LEU A 1 219 ? -15.257 17.893 -11.163 1.00 42.69 219 LEU A C 1
ATOM 1715 O O . LEU A 1 219 ? -14.685 18.059 -12.237 1.00 42.69 219 LEU A O 1
ATOM 1719 N N . PHE A 1 220 ? -15.443 16.673 -10.651 1.00 37.09 220 PHE A N 1
ATOM 1720 C CA . PHE A 1 220 ? -14.954 15.451 -11.298 1.00 37.09 220 PHE A CA 1
ATOM 1721 C C . PHE A 1 220 ? -15.768 15.039 -12.530 1.00 37.09 220 PHE A C 1
ATOM 1723 O O . PHE A 1 220 ? -15.209 14.496 -13.484 1.00 37.09 220 PHE A O 1
ATOM 1730 N N . ARG A 1 221 ? -17.080 15.302 -12.555 1.00 42.69 221 ARG A N 1
ATOM 1731 C CA . ARG A 1 221 ? -17.921 15.043 -13.739 1.00 42.69 221 ARG A CA 1
ATOM 1732 C C . ARG A 1 221 ? -17.706 16.067 -14.857 1.00 42.69 221 ARG A C 1
ATOM 1734 O O . ARG A 1 221 ? -17.961 15.737 -16.012 1.00 42.69 221 ARG A O 1
ATOM 1741 N N . GLY A 1 222 ? -17.222 17.267 -14.528 1.00 38.00 222 GLY A N 1
ATOM 1742 C CA . GLY A 1 222 ? -16.907 18.335 -15.482 1.00 38.00 222 GLY A CA 1
ATOM 1743 C C . GLY A 1 222 ? -15.541 18.229 -16.176 1.00 38.00 222 GLY A C 1
ATOM 1744 O O . GLY A 1 222 ? -15.275 19.023 -17.073 1.00 38.00 222 GLY A O 1
ATOM 1745 N N . ILE A 1 223 ? -14.682 17.272 -15.797 1.00 46.53 223 ILE A N 1
ATOM 1746 C CA . ILE A 1 223 ? -13.360 17.027 -16.417 1.00 46.53 223 ILE A CA 1
ATOM 1747 C C . ILE A 1 223 ? -13.395 15.705 -17.214 1.00 46.53 223 ILE A C 1
ATOM 1749 O O . ILE A 1 223 ? -12.580 14.805 -17.016 1.00 46.53 223 ILE A O 1
ATOM 1753 N N . ARG A 1 224 ? -14.376 15.568 -18.110 1.00 39.00 224 ARG A N 1
ATOM 1754 C CA . ARG A 1 224 ? -14.361 14.580 -19.200 1.00 39.00 224 ARG A CA 1
ATOM 1755 C C . ARG A 1 224 ? -14.336 15.289 -20.541 1.00 39.00 224 ARG A C 1
ATOM 1757 O O . ARG A 1 224 ? -15.112 16.255 -20.692 1.00 39.00 224 ARG A O 1
#